Protein 4YCB (pdb70)

Sequence (322 aa):
APVVGIIMGSQSDFETMRHADDALLTEELEIPHETLIVSAHRTPDRLADDYARRTAAERGLNVIIAGAGGAAHLPGMCCAAWWTRLPVLGVPVESRALKGMMDSLLSSIVQMPGGVPVGTLAIGASGAKKNAALLAASSILALYYNPALAARLEETFRRALQTASSVPNSPITSAPVVGIIMGSQSSDFETMRHADALLTEELEIPHETLIVSAHRRTPDRLADDYARRTAAERRGLNVIIIAGAGGAAHLPGMCCAAWWTRLPVLGVPVESRALKGMMDSLLSSIVQMPGGVPPVGTLAIGASGAKNAALLAASSILALYYNPALAARLETFRRALLQTASSVPNSPITEDK

B-factor: mean 18.62, std 11.41, range [7.38, 86.81]

Solvent-accessible surface area: 14705 Å² total; per-residue (Å²): 116,42,40,0,0,0,0,3,20,43,124,91,14,71,111,18,0,100,56,0,39,60,8,0,83,109,6,125,6,72,46,39,45,72,73,3,16,17,116,215,33,66,119,124,2,14,83,17,1,143,30,0,38,145,96,36,3,39,0,0,0,0,0,9,33,18,64,1,80,2,0,11,84,0,2,45,79,8,52,8,1,1,0,0,0,0,13,96,21,232,83,108,125,0,67,40,0,0,65,46,2,1,78,32,100,38,6,33,17,1,0,0,2,4,35,9,47,40,0,0,69,1,0,0,4,2,0,0,8,0,14,5,35,54,65,110,63,3,10,59,79,4,87,92,26,38,62,116,50,105,85,68,102,104,160,77,134,168,176,149,72,29,42,0,0,0,0,3,21,37,129,87,14,62,111,17,0,98,39,0,34,64,20,0,86,115,5,116,6,50,44,28,46,68,76,2,17,17,119,215,35,66,118,124,2,6,77,20,0,138,33,0,36,144,106,35,3,32,0,0,0,0,0,10,32,18,65,2,82,1,0,10,83,0,3,48,87,8,54,8,1,2,0,0,0,0,14,95,23,229,83,107,129,0,66,42,0,0,66,44,2,1,75,32,99,32,1,31,13,1,0,0,2,4,33,8,38,40,0,0,80,0,0,0,5,0,0,0,5,0,14,5,40,157,60,111,60,3,10,60,67,6,90,92,40,46,64,118,60,103,82,76,105,98,164,77,125,150,128,125,142,234

Radius of gyration: 18.64 Å; Cα contacts (8 Å, |Δi|>4): 785; chains: 2; bounding box: 51×43×57 Å

Secondary structure (DSSP, 8-state):
--SEEEEESSGGGHHHHHHHHHHHHHTT--EEEEE--TTT-HHHHHHHHHHTTTTT--EEEEEEESS--HHHHHHHH-SS-EEEEEEPPTTTTTHHHHHHHH-PPTTS--EE--SSHHHHHHHHHHHHHHHTTT-HHHHHHHHHHHHHHHHTS-SS---/---SEEEEES-HHHHHHHHHHHHHHHHTT--EEEEE--TTT-HHHHHHHHHHTTTTT--EEEEEEESS--HHHHHHHH-SS-EEEEEEPPTTTTTHHHHHHHH-PPTTS--EE--SSHHHHHHHHHHHHHHHTTT-HHHHHHHHHHHHHHHHT--SSPPP---

Foldseek 3Di:
DAQEEEEEADPVCCVQLVLLVVLCVVLVHHYYYYYDHCPPHVVVLLVCLQCCVVVNHQEYEYEYEALGCSQQVSQVRHVHAYEYEQEQDDPPGRPNSQCNQCVDDPDGHYHYADYTNRRSNVSSLVVLVVCCVPPVVSVVSNVVVVVCVVVPDDPDDDD/DQAQEEEEEADPVQCVFLVLLVVLCVVLVHHYYYYYDHCPPHVVVLLVCLQCCVVSNHQEYEYEYEALACSQQVSQVRHPHAYEYEQEQDDPPGSPNSVCNQCVDDPDGHYHYADYTNRRSNVVSLVVLVVVCVPPVSSVVSSVVVVVVVVVPDDPDDDDDDD

Structure (mmCIF, N/CA/C/O backbone):
data_4YCB
#
_entry.id   4YCB
#
_cell.length_a   99.803
_cell.length_b   99.803
_cell.length_c   164.409
_cell.angle_alpha   90.00
_cell.angle_beta   90.00
_cell.angle_gamma   90.00
#
_symmetry.space_group_name_H-M   'I 4 2 2'
#
loop_
_entity.id
_entity.type
_entity.pdbx_description
1 polymer 'N5-carboxyaminoimidazole ribonucleotide mutase'
2 non-polymer 'ACETATE ION'
3 non-polymer 1,2-ETHANEDIOL
4 non-polymer 'SULFATE ION'
5 non-polymer 'POTASSIUM ION'
6 non-polymer 2,5,8,11-TETRAOXATRIDECANE
7 water water
#
loop_
_atom_site.group_PDB
_atom_site.id
_atom_site.type_symbol
_atom_site.label_atom_id
_atom_site.label_alt_id
_atom_site.label_comp_id
_atom_site.label_asym_id
_atom_site.label_entity_id
_atom_site.label_seq_id
_atom_site.pdbx_PDB_ins_code
_atom_site.Cartn_x
_atom_site.Cartn_y
_atom_site.Cartn_z
_atom_site.occupancy
_atom_site.B_iso_or_equiv
_atom_site.auth_seq_id
_atom_site.auth_comp_id
_atom_site.auth_asym_id
_atom_site.auth_atom_id
_atom_site.pdbx_PDB_model_num
ATOM 1 N N . ALA A 1 22 ? -3.991 41.917 37.839 1.00 35.66 21 ALA A N 1
ATOM 2 C CA . ALA A 1 22 ? -4.838 41.308 36.817 1.00 31.05 21 ALA A CA 1
ATOM 3 C C . ALA A 1 22 ? -4.164 40.067 36.247 1.00 25.88 21 ALA A C 1
ATOM 4 O O . ALA A 1 22 ? -3.011 40.129 35.820 1.00 26.10 21 ALA A O 1
ATOM 6 N N . PRO A 1 23 ? -4.882 38.935 36.230 1.00 23.14 22 PRO A N 1
ATOM 7 C CA . PRO A 1 23 ? -4.238 37.692 35.789 1.00 18.30 22 PRO A CA 1
ATOM 8 C C . PRO A 1 23 ? -3.838 37.726 34.319 1.00 19.63 22 PRO A C 1
ATOM 9 O O . PRO A 1 23 ? -4.571 38.270 33.491 1.00 19.91 22 PRO A O 1
ATOM 13 N N . VAL A 1 24 ? -2.683 37.154 33.996 1.00 15.22 23 VAL A N 1
ATOM 14 C CA . VAL A 1 24 ? -2.280 37.033 32.595 1.00 15.33 23 VAL A CA 1
ATOM 15 C C . VAL A 1 24 ? -2.197 35.571 32.161 1.00 15.08 23 VAL A C 1
ATOM 16 O O . VAL A 1 24 ? -2.057 35.281 30.971 1.00 15.01 23 VAL A O 1
ATOM 20 N N . VAL A 1 25 ? -2.278 34.649 33.117 1.00 12.74 24 VAL A N 1
ATOM 21 C CA . VAL A 1 25 ? -2.421 33.230 32.800 1.00 12.66 24 VAL A CA 1
ATOM 22 C C . VAL A 1 25 ? -3.653 32.701 33.521 1.00 12.82 24 VAL A C 1
ATOM 23 O O . VAL A 1 25 ? -3.884 33.035 34.685 1.00 13.89 24 VAL A O 1
ATOM 27 N N . GLY A 1 26 ? -4.457 31.905 32.826 1.00 12.84 25 GLY A N 1
ATOM 28 C CA . GLY A 1 26 ? -5.565 31.208 33.451 1.00 13.19 25 GLY A CA 1
ATOM 29 C C . GLY A 1 26 ? -5.232 29.734 33.512 1.00 13.02 25 GLY A C 1
ATOM 30 O O . GLY A 1 26 ? -4.889 29.140 32.493 1.00 14.23 25 GLY A O 1
ATOM 31 N N . ILE A 1 27 ? -5.267 29.155 34.705 1.00 12.56 26 ILE A N 1
ATOM 32 C CA . ILE A 1 27 ? -5.147 27.715 34.880 1.00 12.30 26 ILE A CA 1
ATOM 33 C C . ILE A 1 27 ? -6.536 27.158 35.118 1.00 11.18 26 ILE A C 1
ATOM 34 O O . ILE A 1 27 ? -7.200 27.547 36.083 1.00 13.01 26 ILE A O 1
ATOM 39 N N . ILE A 1 28 ? -7.000 26.280 34.237 1.00 11.23 27 ILE A N 1
ATOM 40 C CA . ILE A 1 28 ? -8.319 25.678 34.394 1.00 11.37 27 ILE A CA 1
ATOM 41 C C . ILE A 1 28 ? -8.206 24.165 34.389 1.00 11.41 27 ILE A C 1
ATOM 42 O O . ILE A 1 28 ? -7.286 23.581 33.794 1.00 12.25 27 ILE A O 1
ATOM 47 N N . MET A 1 29 ? -9.133 23.518 35.079 1.00 11.13 28 MET A N 1
ATOM 48 C CA . MET A 1 29 ? -9.097 22.072 35.216 1.00 13.11 28 MET A CA 1
ATOM 49 C C . MET A 1 29 ? -10.496 21.541 35.371 1.00 13.65 28 MET A C 1
ATOM 50 O O . MET A 1 29 ? -11.392 22.256 35.822 1.00 14.05 28 MET A O 1
ATOM 55 N N . GLY A 1 30 ? -10.687 20.280 35.004 1.00 16.00 29 GLY A N 1
ATOM 56 C CA . GLY A 1 30 ? -12.019 19.719 34.962 1.00 18.08 29 GLY A CA 1
ATOM 57 C C . GLY A 1 30 ? -12.700 19.451 36.286 1.00 20.08 29 GLY A C 1
ATOM 58 O O . GLY A 1 30 ? -13.930 19.436 36.342 1.00 23.41 29 GLY A O 1
ATOM 59 N N . SER A 1 31 ? -11.923 19.240 37.348 1.00 16.44 30 SER A N 1
ATOM 60 C CA . SER A 1 31 ? -12.480 18.844 38.638 1.00 18.64 30 SER A CA 1
ATOM 61 C C . SER A 1 31 ? -11.503 19.108 39.767 1.00 17.19 30 SER A C 1
ATOM 62 O O . SER A 1 31 ? -10.317 19.345 39.536 1.00 16.53 30 SER A O 1
ATOM 65 N N . GLN A 1 32 ? -12.007 19.049 40.993 1.00 18.29 31 GLN A N 1
ATOM 66 C CA . GLN A 1 32 ? -11.164 19.154 42.177 1.00 16.71 31 GLN A CA 1
ATOM 67 C C . GLN A 1 32 ? -10.061 18.096 42.183 1.00 16.62 31 GLN A C 1
ATOM 68 O O . GLN A 1 32 ? -8.929 18.378 42.579 1.00 17.54 31 GLN A O 1
ATOM 74 N N . SER A 1 33 ? -10.388 16.885 41.733 1.00 17.56 32 SER A N 1
ATOM 75 C CA . SER A 1 33 ? -9.406 15.803 41.694 1.00 19.08 32 SER A CA 1
ATOM 76 C C . SER A 1 33 ? -8.204 16.148 40.813 1.00 18.03 32 SER A C 1
ATOM 77 O O . SER A 1 33 ? -7.084 15.714 41.093 1.00 21.34 32 SER A O 1
ATOM 80 N N . ASP A 1 34 ? -8.422 16.947 39.773 1.00 13.48 33 ASP A N 1
ATOM 81 C CA . ASP A 1 34 ? -7.325 17.368 38.904 1.00 13.65 33 ASP A CA 1
ATOM 82 C C . ASP A 1 34 ? -6.346 18.312 39.606 1.00 12.90 33 ASP A C 1
ATOM 83 O O . ASP A 1 34 ? -5.218 18.501 39.133 1.00 13.17 33 ASP A O 1
ATOM 88 N N . PHE A 1 35 ? -6.762 18.908 40.722 1.00 13.72 34 PHE A N 1
ATOM 89 C CA . PHE A 1 35 ? -5.923 19.922 41.358 1.00 13.27 34 PHE A CA 1
ATOM 90 C C . PHE A 1 35 ? -4.663 19.322 41.976 1.00 14.65 34 PHE A C 1
ATOM 91 O O . PHE A 1 35 ? -3.646 20.007 42.076 1.00 14.08 34 PHE A O 1
ATOM 99 N N . GLU A 1 36 ? -4.706 18.050 42.368 1.00 14.99 35 GLU A N 1
ATOM 100 C CA . GLU A 1 36 ? -3.502 17.386 42.865 1.00 16.17 35 GLU A CA 1
ATOM 101 C C . GLU A 1 36 ? -2.366 17.497 41.846 1.00 15.35 35 GLU A C 1
ATOM 102 O O . GLU A 1 36 ? -1.191 17.595 42.211 1.00 16.74 35 GLU A O 1
ATOM 108 N N . THR A 1 37 ? -2.736 17.499 40.570 1.00 13.33 36 THR A N 1
ATOM 109 C CA . THR A 1 37 ? -1.787 17.696 39.482 1.00 13.06 36 THR A CA 1
ATOM 110 C C . THR A 1 37 ? -1.566 19.175 39.157 1.00 11.75 36 THR A C 1
ATOM 111 O O . THR A 1 37 ? -0.424 19.642 39.054 1.00 11.80 36 THR A O 1
ATOM 115 N N . MET A 1 38 ? -2.655 19.925 39.005 1.00 11.73 37 MET A N 1
ATOM 116 C CA . MET A 1 38 ? -2.535 21.278 38.473 1.00 11.81 37 MET A CA 1
ATOM 117 C C . MET A 1 38 ? -1.974 22.276 39.492 1.00 12.78 37 MET A C 1
ATOM 118 O O . MET A 1 38 ? -1.514 23.355 39.097 1.00 13.02 37 MET A O 1
ATOM 123 N N . ARG A 1 39 ? -1.972 21.925 40.778 1.00 12.41 38 ARG A N 1
ATOM 124 C CA . ARG A 1 39 ? -1.370 22.783 41.802 1.00 13.31 38 ARG A CA 1
ATOM 125 C C . ARG A 1 39 ? 0.101 23.060 41.498 1.00 14.08 38 ARG A C 1
ATOM 126 O O . ARG A 1 39 ? 0.636 24.081 41.920 1.00 15.17 38 ARG A O 1
ATOM 134 N N . HIS A 1 40 ? 0.764 22.158 40.781 1.00 12.57 39 HIS A N 1
ATOM 135 C CA . HIS A 1 40 ? 2.168 22.378 40.453 1.00 13.65 39 HIS A CA 1
ATOM 136 C C . HIS A 1 40 ? 2.350 23.513 39.448 1.00 12.82 39 HIS A C 1
ATOM 137 O O . HIS A 1 40 ? 3.387 24.187 39.460 1.00 15.62 39 HIS A O 1
ATOM 144 N N . ALA A 1 41 ? 1.370 23.734 38.573 1.00 12.00 40 ALA A N 1
ATOM 145 C CA . ALA A 1 41 ? 1.405 24.902 37.691 1.00 12.07 40 ALA A CA 1
ATOM 146 C C . ALA A 1 41 ? 1.199 26.180 38.500 1.00 13.68 40 ALA A C 1
ATOM 147 O O . ALA A 1 41 ? 1.911 27.172 38.315 1.00 13.00 40 ALA A O 1
ATOM 149 N N . ASP A 1 42 ? 0.227 26.140 39.404 1.00 13.01 41 ASP A N 1
ATOM 150 C CA A ASP A 1 42 ? -0.079 27.271 40.262 0.61 15.10 41 ASP A CA 1
ATOM 151 C CA B ASP A 1 42 ? -0.088 27.255 40.290 0.39 16.11 41 ASP A CA 1
ATOM 152 C C . ASP A 1 42 ? 1.150 27.697 41.066 1.00 15.38 41 ASP A C 1
ATOM 153 O O . ASP A 1 42 ? 1.483 28.888 41.132 1.00 17.22 41 ASP A O 1
ATOM 162 N N . ALA A 1 43 ? 1.834 26.724 41.657 1.00 14.05 42 ALA A N 1
ATOM 163 C CA . ALA A 1 43 ? 3.000 26.993 42.489 1.00 15.81 42 ALA A CA 1
ATOM 164 C C . ALA A 1 43 ? 4.120 27.646 41.691 1.00 15.55 42 ALA A C 1
ATOM 165 O O . ALA A 1 43 ? 4.758 28.589 42.167 1.00 17.04 42 ALA A O 1
ATOM 167 N N . LEU A 1 44 ? 4.357 27.154 40.481 1.00 14.26 43 LEU A N 1
ATOM 168 C CA . LEU A 1 44 ? 5.431 27.671 39.649 1.00 13.50 43 LEU A CA 1
ATOM 169 C C . LEU A 1 44 ? 5.156 29.120 39.240 1.00 14.03 43 LEU A C 1
ATOM 170 O O . LEU A 1 44 ? 6.051 29.968 39.312 1.00 13.36 43 LEU A O 1
ATOM 175 N N . LEU A 1 45 ? 3.929 29.412 38.819 1.00 12.70 44 LEU A N 1
ATOM 176 C CA . LEU A 1 45 ? 3.581 30.777 38.443 1.00 12.83 44 LEU A CA 1
ATOM 177 C C . LEU A 1 45 ? 3.756 31.716 39.630 1.00 14.33 44 LEU A C 1
ATOM 178 O O . LEU A 1 45 ? 4.250 32.830 39.479 1.00 14.12 44 LEU A O 1
ATOM 183 N N . THR A 1 46 ? 3.375 31.253 40.817 1.00 14.52 45 THR A N 1
ATOM 184 C CA . THR A 1 46 ? 3.563 32.047 42.032 1.00 16.29 45 THR A CA 1
ATOM 185 C C . THR A 1 46 ? 5.056 32.313 42.310 1.00 15.15 45 THR A C 1
ATOM 186 O O . THR A 1 46 ? 5.439 33.441 42.621 1.00 17.40 45 THR A O 1
ATOM 190 N N . GLU A 1 47 ? 5.894 31.289 42.161 1.00 15.32 46 GLU A N 1
ATOM 191 C CA A GLU A 1 47 ? 7.335 31.423 42.364 0.60 17.71 46 GLU A CA 1
ATOM 192 C CA B GLU A 1 47 ? 7.322 31.457 42.395 0.40 17.00 46 GLU A CA 1
ATOM 193 C C . GLU A 1 47 ? 7.928 32.473 41.431 1.00 14.91 46 GLU A C 1
ATOM 194 O O . GLU A 1 47 ? 8.813 33.233 41.814 1.00 16.21 46 GLU A O 1
ATOM 205 N N . LEU A 1 48 ? 7.439 32.499 40.195 1.00 15.37 47 LEU A N 1
ATOM 206 C CA . LEU A 1 48 ? 7.947 33.447 39.203 1.00 16.13 47 LEU A CA 1
ATOM 207 C C . LEU A 1 48 ? 7.218 34.790 39.223 1.00 14.82 47 LEU A C 1
ATOM 208 O O . LEU A 1 48 ? 7.515 35.668 38.412 1.00 15.93 47 LEU A O 1
ATOM 213 N N . GLU A 1 49 ? 6.273 34.943 40.154 1.00 15.11 48 GLU A N 1
ATOM 214 C CA . GLU A 1 49 ? 5.493 36.181 40.330 1.00 16.06 48 GLU A CA 1
ATOM 215 C C . GLU A 1 49 ? 4.741 36.571 39.063 1.00 16.56 48 GLU A C 1
ATOM 216 O O . GLU A 1 49 ? 4.743 37.719 38.633 1.00 17.46 48 GLU A O 1
ATOM 222 N N . ILE A 1 50 ? 4.071 35.584 38.487 1.00 13.99 49 ILE A N 1
ATOM 223 C CA . ILE A 1 50 ? 3.200 35.782 37.335 1.00 15.11 49 ILE A CA 1
ATOM 224 C C . ILE A 1 50 ? 1.756 35.797 37.821 1.00 15.87 49 ILE A C 1
ATOM 225 O O . ILE A 1 50 ? 1.280 34.796 38.366 1.00 16.48 49 ILE A O 1
ATOM 230 N N . PRO A 1 51 ? 1.053 36.922 37.639 1.00 15.86 50 PRO A N 1
ATOM 231 C CA . PRO A 1 51 ? -0.334 36.999 38.103 1.00 16.82 50 PRO A CA 1
ATOM 232 C C . PRO A 1 51 ? -1.209 36.015 37.333 1.00 16.64 50 PRO A C 1
ATOM 233 O O . PRO A 1 51 ? -1.120 35.931 36.102 1.00 15.86 50 PRO A O 1
ATOM 237 N N . HIS A 1 52 ? -2.027 35.253 38.051 1.00 14.73 51 HIS A N 1
ATOM 238 C CA . HIS A 1 52 ? -2.809 34.202 37.419 1.00 14.05 51 HIS A CA 1
ATOM 239 C C . HIS A 1 52 ? -4.091 33.911 38.193 1.00 14.26 51 HIS A C 1
ATOM 240 O O . HIS A 1 52 ? -4.250 34.337 39.346 1.00 16.94 51 HIS A O 1
ATOM 247 N N . GLU A 1 53 ? -5.004 33.199 37.542 1.00 14.59 52 GLU A N 1
ATOM 248 C CA . GLU A 1 53 ? -6.222 32.716 38.192 1.00 15.87 52 GLU A CA 1
ATOM 249 C C . GLU A 1 53 ? -6.255 31.203 38.021 1.00 14.45 52 GLU A C 1
ATOM 250 O O . GLU A 1 53 ? -5.759 30.680 37.021 1.00 14.11 52 GLU A O 1
ATOM 256 N N . THR A 1 54 ? -6.809 30.509 39.006 1.00 14.37 53 THR A N 1
ATOM 257 C CA . THR A 1 54 ? -6.853 29.054 39.030 1.00 15.31 53 THR A CA 1
ATOM 258 C C . THR A 1 54 ? -8.290 28.619 39.281 1.00 15.53 53 THR A C 1
ATOM 259 O O . THR A 1 54 ? -8.847 28.906 40.351 1.00 16.72 53 THR A O 1
ATOM 263 N N . LEU A 1 55 ? -8.888 27.945 38.304 1.00 14.37 54 LEU A N 1
ATOM 264 C CA . LEU A 1 55 ? -10.331 27.720 38.296 1.00 15.36 54 LEU A CA 1
ATOM 265 C C . LEU A 1 55 ? -10.693 26.311 37.875 1.00 12.83 54 LEU A C 1
ATOM 266 O O . LEU A 1 55 ? -9.915 25.636 37.193 1.00 13.76 54 LEU A O 1
ATOM 271 N N . ILE A 1 56 ? -11.892 25.877 38.257 1.00 15.06 55 ILE A N 1
ATOM 272 C CA . ILE A 1 56 ? -12.466 24.640 37.742 1.00 14.08 55 ILE A CA 1
ATOM 273 C C . ILE A 1 56 ? -13.460 24.978 36.633 1.00 13.36 55 ILE A C 1
ATOM 274 O O . ILE A 1 56 ? -14.347 25.820 36.796 1.00 14.61 55 ILE A O 1
ATOM 279 N N . VAL A 1 57 ? -13.249 24.351 35.484 1.00 12.41 56 VAL A N 1
ATOM 280 C CA . VAL A 1 57 ? -14.135 24.453 34.328 1.00 13.95 56 VAL A CA 1
ATOM 281 C C . VAL A 1 57 ? -14.253 23.049 33.744 1.00 13.86 56 VAL A C 1
ATOM 282 O O . VAL A 1 57 ? -13.242 22.473 33.337 1.00 14.30 56 VAL A O 1
ATOM 286 N N . SER A 1 58 ? -15.451 22.475 33.738 1.00 12.97 57 SER A N 1
ATOM 287 C CA . SER A 1 58 ? -15.651 21.127 33.205 1.00 13.06 57 SER A CA 1
ATOM 288 C C . SER A 1 58 ? -16.159 21.180 31.771 1.00 12.92 57 SER A C 1
ATOM 289 O O . SER A 1 58 ? -17.225 21.741 31.508 1.00 12.47 57 SER A O 1
ATOM 292 N N . ALA A 1 59 ? -15.412 20.600 30.836 1.00 12.35 58 ALA A N 1
ATOM 293 C CA . ALA A 1 59 ? -15.863 20.566 29.451 1.00 11.32 58 ALA A CA 1
ATOM 294 C C . ALA A 1 59 ? -17.214 19.865 29.334 1.00 11.75 58 ALA A C 1
ATOM 295 O O . ALA A 1 59 ? -18.060 20.267 28.542 1.00 12.07 58 ALA A O 1
ATOM 297 N N . HIS A 1 60 ? -17.420 18.826 30.132 1.00 10.57 59 HIS A N 1
ATOM 298 C CA . HIS A 1 60 ? -18.607 18.001 29.968 1.00 11.11 59 HIS A CA 1
ATOM 299 C C . HIS A 1 60 ? -19.754 18.382 30.871 1.00 10.80 59 HIS A C 1
ATOM 300 O O . HIS A 1 60 ? -20.908 18.269 30.473 1.00 11.50 59 HIS A O 1
ATOM 307 N N . ARG A 1 61 ? -19.445 18.824 32.085 1.00 10.49 60 ARG A N 1
ATOM 308 C CA . ARG A 1 61 ? -20.491 19.224 33.028 1.00 11.34 60 ARG A CA 1
ATOM 309 C C . ARG A 1 61 ? -20.823 20.708 32.946 1.00 11.80 60 ARG A C 1
ATOM 310 O O . ARG A 1 61 ? -21.945 21.088 33.272 1.00 11.98 60 ARG A O 1
ATOM 318 N N . THR A 1 62 ? -19.868 21.547 32.542 1.00 11.42 61 THR A N 1
ATOM 319 C CA . THR A 1 62 ? -20.147 22.984 32.425 1.00 11.27 61 THR A CA 1
ATOM 320 C C . THR A 1 62 ? -19.700 23.523 31.061 1.00 10.30 61 THR A C 1
ATOM 321 O O . THR A 1 62 ? -18.843 24.411 30.977 1.00 10.90 61 THR A O 1
ATOM 325 N N . PRO A 1 63 ? -20.284 22.990 29.973 1.00 9.97 62 PRO A N 1
ATOM 326 C CA . PRO A 1 63 ? -19.817 23.384 28.638 1.00 10.52 62 PRO A CA 1
ATOM 327 C C . PRO A 1 63 ? -20.077 24.876 28.345 1.00 11.41 62 PRO A C 1
ATOM 328 O O . PRO A 1 63 ? -19.268 25.497 27.653 1.00 11.88 62 PRO A O 1
ATOM 332 N N . ASP A 1 64 ? -21.157 25.451 28.870 1.00 11.57 63 ASP A N 1
ATOM 333 C CA . ASP A 1 64 ? -21.403 26.874 28.651 1.00 13.03 63 ASP A CA 1
ATOM 334 C C . ASP A 1 64 ? -20.425 27.743 29.446 1.00 13.37 63 ASP A C 1
ATOM 335 O O . ASP A 1 64 ? -19.991 28.789 28.959 1.00 14.20 63 ASP A O 1
ATOM 340 N N . ARG A 1 65 ? -20.071 27.315 30.659 1.00 12.35 64 ARG A N 1
ATOM 341 C CA . ARG A 1 65 ? -19.029 27.996 31.426 1.00 13.08 64 ARG A CA 1
ATOM 342 C C . ARG A 1 65 ? -17.722 28.004 30.636 1.00 12.10 64 ARG A C 1
ATOM 343 O O . ARG A 1 65 ? -17.019 29.013 30.601 1.00 12.77 64 ARG A O 1
ATOM 351 N N . LEU A 1 66 ? -17.398 26.884 29.997 1.00 11.72 65 LEU A N 1
ATOM 352 C CA . LEU A 1 66 ? -16.189 26.796 29.197 1.00 11.33 65 LEU A CA 1
ATOM 353 C C . LEU A 1 66 ? -16.224 27.764 28.013 1.00 11.58 65 LEU A C 1
ATOM 354 O O . LEU A 1 66 ? -15.257 28.513 27.788 1.00 11.75 65 LEU A O 1
ATOM 359 N N . ALA A 1 67 ? -17.320 27.749 27.260 1.00 11.66 66 ALA A N 1
ATOM 360 C CA . ALA A 1 67 ? -17.435 28.624 26.105 1.00 12.93 66 ALA A CA 1
ATOM 361 C C . ALA A 1 67 ? -17.261 30.085 26.516 1.00 12.84 66 ALA A C 1
ATOM 362 O O . ALA A 1 67 ? -16.536 30.835 25.870 1.00 13.67 66 ALA A O 1
ATOM 364 N N . ASP A 1 68 ? -17.918 30.494 27.598 1.00 12.21 67 ASP A N 1
ATOM 365 C CA A ASP A 1 68 ? -17.817 31.874 28.052 0.42 13.36 67 ASP A CA 1
ATOM 366 C CA B ASP A 1 68 ? -17.821 31.874 28.074 0.58 13.58 67 ASP A CA 1
ATOM 367 C C . ASP A 1 68 ? -16.402 32.206 28.528 1.00 14.04 67 ASP A C 1
ATOM 368 O O . ASP A 1 68 ? -15.879 33.281 28.221 1.00 15.00 67 ASP A O 1
ATOM 377 N N . TYR A 1 69 ? -15.785 31.286 29.268 1.00 12.91 68 TYR A N 1
ATOM 378 C CA . TYR A 1 69 ? -14.437 31.513 29.775 1.00 13.51 68 TYR A CA 1
ATOM 379 C C . TYR A 1 69 ? -13.462 31.714 28.624 1.00 11.38 68 TYR A C 1
ATOM 380 O O . TYR A 1 69 ? -12.693 32.689 28.604 1.00 13.30 68 TYR A O 1
ATOM 389 N N . ALA A 1 70 ? -13.501 30.807 27.655 1.00 11.67 69 ALA A N 1
ATOM 390 C CA . ALA A 1 70 ? -12.562 30.871 26.547 1.00 12.01 69 ALA A CA 1
ATOM 391 C C . ALA A 1 70 ? -12.830 32.070 25.635 1.00 13.18 69 ALA A C 1
ATOM 392 O O . ALA A 1 70 ? -11.892 32.776 25.256 1.00 14.17 69 ALA A O 1
ATOM 394 N N . ARG A 1 71 ? -14.097 32.331 25.303 1.00 12.69 70 ARG A N 1
ATOM 395 C CA A ARG A 1 71 ? -14.350 33.396 24.350 0.57 14.03 70 ARG A CA 1
ATOM 396 C CA B ARG A 1 71 ? -14.468 33.427 24.405 0.43 14.53 70 ARG A CA 1
ATOM 397 C C . ARG A 1 71 ? -14.035 34.781 24.941 1.00 16.42 70 ARG A C 1
ATOM 398 O O . ARG A 1 71 ? -13.657 35.673 24.194 1.00 18.72 70 ARG A O 1
ATOM 413 N N . THR A 1 72 ? -14.128 34.944 26.259 1.00 14.71 71 THR A N 1
ATOM 414 C CA . THR A 1 72 ? -13.836 36.240 26.876 1.00 15.48 71 THR A CA 1
ATOM 415 C C . THR A 1 72 ? -12.407 36.380 27.384 1.00 14.41 71 THR A C 1
ATOM 416 O O . THR A 1 72 ? -12.039 37.442 27.883 1.00 16.09 71 THR A O 1
ATOM 420 N N . ALA A 1 73 ? -11.603 35.327 27.269 1.00 14.28 72 ALA A N 1
ATOM 421 C CA . ALA A 1 73 ? -10.275 35.326 27.886 1.00 13.70 72 ALA A CA 1
ATOM 422 C C . ALA A 1 73 ? -9.388 36.476 27.403 1.00 15.48 72 ALA A C 1
ATOM 423 O O . ALA A 1 73 ? -8.784 37.183 28.218 1.00 16.62 72 ALA A O 1
ATOM 425 N N . ALA A 1 74 ? -9.319 36.672 26.089 1.00 15.76 73 ALA A N 1
ATOM 426 C CA . ALA A 1 74 ? -8.461 37.721 25.539 1.00 18.42 73 ALA A CA 1
ATOM 427 C C . ALA A 1 74 ? -8.901 39.115 25.986 1.00 20.93 73 ALA A C 1
ATOM 428 O O . ALA A 1 74 ? -8.071 39.936 26.359 1.00 20.50 73 ALA A O 1
ATOM 430 N N . GLU A 1 75 ? -10.201 39.386 25.970 1.00 18.40 74 GLU A N 1
ATOM 431 C CA . GLU A 1 75 ? -10.666 40.719 26.346 1.00 21.07 74 GLU A CA 1
ATOM 432 C C . GLU A 1 75 ? -10.474 40.966 27.844 1.00 21.47 74 GLU A C 1
ATOM 433 O O . GLU A 1 75 ? -10.359 42.116 28.279 1.00 22.72 74 GLU A O 1
ATOM 439 N N . ARG A 1 76 ? -10.409 39.891 28.626 1.00 20.27 75 ARG A N 1
ATOM 440 C CA . ARG A 1 76 ? -10.148 40.004 30.061 1.00 21.46 75 ARG A CA 1
ATOM 441 C C . ARG A 1 76 ? -8.667 40.211 30.373 1.00 23.30 75 ARG A C 1
ATOM 442 O O . ARG A 1 76 ? -8.300 40.438 31.527 1.00 24.61 75 ARG A O 1
ATOM 457 N N . GLY A 1 77 ? -7.818 40.125 29.353 1.00 20.28 76 GLY A N 1
ATOM 458 C CA . GLY A 1 77 ? -6.399 40.368 29.530 1.00 20.10 76 GLY A CA 1
ATOM 459 C C . GLY A 1 77 ? -5.546 39.124 29.714 1.00 16.82 76 GLY A C 1
ATOM 460 O O . GLY A 1 77 ? -4.343 39.240 29.943 1.00 18.68 76 GLY A O 1
ATOM 461 N N . LEU A 1 78 ? -6.141 37.938 29.638 1.00 16.52 77 LEU A N 1
ATOM 462 C CA . LEU A 1 78 ? -5.339 36.719 29.689 1.00 14.01 77 LEU A CA 1
ATOM 463 C C . LEU A 1 78 ? -4.453 36.643 28.456 1.00 16.10 77 LEU A C 1
ATOM 464 O O . LEU A 1 78 ? -4.844 37.088 27.374 1.00 16.78 77 LEU A O 1
ATOM 469 N N . ASN A 1 79 ? -3.257 36.089 28.629 1.00 15.56 78 ASN A N 1
ATOM 470 C CA . ASN A 1 79 ? -2.333 35.881 27.520 1.00 14.47 78 ASN A CA 1
ATOM 471 C C . ASN A 1 79 ? -2.154 34.412 27.183 1.00 13.97 78 ASN A C 1
ATOM 472 O O . ASN A 1 79 ? -1.900 34.066 26.032 1.00 14.44 78 ASN A O 1
ATOM 477 N N . VAL A 1 80 ? -2.253 33.545 28.187 1.00 12.62 79 VAL A N 1
ATOM 478 C CA . VAL A 1 80 ? -2.059 32.109 28.001 1.00 11.45 79 VAL A CA 1
ATOM 479 C C . VAL A 1 80 ? -3.064 31.362 28.854 1.00 11.06 79 VAL A C 1
ATOM 480 O O . VAL A 1 80 ? -3.339 31.789 29.989 1.00 12.64 79 VAL A O 1
ATOM 484 N N . ILE A 1 81 ? -3.617 30.267 28.338 1.00 10.82 80 ILE A N 1
ATOM 485 C CA . ILE A 1 81 ? -4.460 29.387 29.145 1.00 10.90 80 ILE A CA 1
ATOM 486 C C . ILE A 1 81 ? -3.763 28.043 29.298 1.00 11.65 80 ILE A C 1
ATOM 487 O O . ILE A 1 81 ? -3.267 27.472 28.316 1.00 11.45 80 ILE A O 1
ATOM 492 N N . ILE A 1 82 ? -3.679 27.567 30.537 1.00 9.93 81 ILE A N 1
ATOM 493 C CA . ILE A 1 82 ? -3.196 26.228 30.855 1.00 9.98 81 ILE A CA 1
ATOM 494 C C . ILE A 1 82 ? -4.401 25.403 31.268 1.00 9.91 81 ILE A C 1
ATOM 495 O 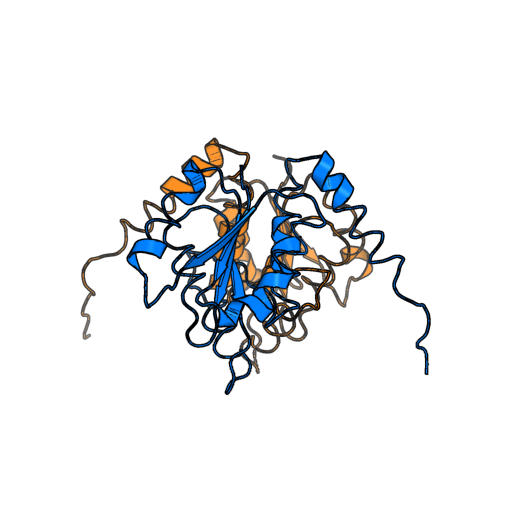O . ILE A 1 82 ? -5.091 25.764 32.225 1.00 11.45 81 ILE A O 1
ATOM 500 N N . ALA A 1 83 ? -4.675 24.321 30.545 1.00 10.49 82 ALA A N 1
ATOM 501 C CA . ALA A 1 83 ? -5.869 23.523 30.794 1.00 9.70 82 ALA A CA 1
ATOM 502 C C . ALA A 1 83 ? -5.480 22.079 31.058 1.00 9.64 82 ALA A C 1
ATOM 503 O O . ALA A 1 83 ? -4.763 21.478 30.264 1.00 10.17 82 ALA A O 1
ATOM 505 N N . GLY A 1 84 ? -5.943 21.527 32.174 1.00 9.31 83 GLY A N 1
ATOM 506 C CA . GLY A 1 84 ? -5.650 20.148 32.530 1.00 10.43 83 GLY A CA 1
ATOM 507 C C . GLY A 1 84 ? -6.897 19.298 32.626 1.00 10.38 83 GLY A C 1
ATOM 508 O O . GLY A 1 84 ? -7.913 19.737 33.179 1.00 13.66 83 GLY A O 1
ATOM 509 N N . ALA A 1 85 ? -6.825 18.081 32.101 1.00 11.22 84 ALA A N 1
ATOM 510 C CA . ALA A 1 85 ? -7.941 17.147 32.169 1.00 12.79 84 ALA A CA 1
ATOM 511 C C . ALA A 1 85 ? -7.464 15.720 31.956 1.00 10.15 84 ALA A C 1
ATOM 512 O O . ALA A 1 85 ? -6.416 15.506 31.348 1.00 10.66 84 ALA A O 1
ATOM 514 N N . GLY A 1 86 ? -8.263 14.761 32.414 1.00 11.15 85 GLY A N 1
ATOM 515 C CA . GLY A 1 86 ? -7.914 13.354 32.278 1.00 11.88 85 GLY A CA 1
ATOM 516 C C . GLY A 1 86 ? -9.003 12.526 31.633 1.00 12.86 85 GLY A C 1
ATOM 517 O O . GLY A 1 86 ? -10.167 12.943 31.572 1.00 14.10 85 GLY A O 1
ATOM 518 N N . GLY A 1 87 ? -8.630 11.338 31.161 1.00 10.43 86 GLY A N 1
ATOM 519 C CA . GLY A 1 87 ? -9.558 10.446 30.489 1.00 10.95 86 GLY A CA 1
ATOM 520 C C . GLY A 1 87 ? -9.786 10.910 29.069 1.00 10.81 86 GLY A C 1
ATOM 521 O O . GLY A 1 87 ? -8.842 11.249 28.362 1.00 11.71 86 GLY A O 1
ATOM 522 N N . ALA A 1 88 ? -11.045 10.913 28.641 1.00 10.95 87 ALA A N 1
ATOM 523 C CA . ALA A 1 88 ? -11.430 11.578 27.404 1.00 10.61 87 ALA A CA 1
ATOM 524 C C . ALA A 1 88 ? -11.370 13.070 27.696 1.00 10.48 87 ALA A C 1
ATOM 525 O O . ALA A 1 88 ? -12.335 13.689 28.164 1.00 12.84 87 ALA A O 1
ATOM 527 N N . ALA A 1 89 ? -10.197 13.642 27.458 1.00 9.46 88 ALA A N 1
ATOM 528 C CA . ALA A 1 89 ? -9.827 14.961 27.947 1.00 10.02 88 ALA A CA 1
ATOM 529 C C . ALA A 1 89 ? -10.064 15.992 26.848 1.00 11.73 88 ALA A C 1
ATOM 530 O O . ALA A 1 89 ? -9.276 16.106 25.886 1.00 13.65 88 ALA A O 1
ATOM 532 N N . HIS A 1 90 ? -11.173 16.707 26.955 1.00 9.21 89 HIS A N 1
ATOM 533 C CA . HIS A 1 90 ? -11.613 17.618 25.915 1.00 9.17 89 HIS A CA 1
ATOM 534 C C . HIS A 1 90 ? -11.449 19.090 26.288 1.00 9.48 89 HIS A C 1
ATOM 535 O O . HIS A 1 90 ? -11.617 19.971 25.435 1.00 10.42 89 HIS A O 1
ATOM 542 N N . LEU A 1 91 ? -11.130 19.371 27.549 1.00 9.32 90 LEU A N 1
ATOM 543 C CA . LEU A 1 91 ? -11.081 20.746 28.017 1.00 9.94 90 LEU A CA 1
ATOM 544 C C . LEU A 1 91 ? -10.072 21.614 27.237 1.00 9.56 90 LEU A C 1
ATOM 545 O O . LEU A 1 91 ? -10.443 22.696 26.786 1.00 9.89 90 LEU A O 1
ATOM 550 N N . PRO A 1 92 ? -8.811 21.158 27.054 1.00 9.02 91 PRO A N 1
ATOM 551 C CA . PRO A 1 92 ? -7.884 22.036 26.325 1.00 9.27 91 PRO A CA 1
ATOM 552 C C . PRO A 1 92 ? -8.331 22.309 24.881 1.00 9.43 91 PRO A C 1
ATOM 553 O O . PRO A 1 92 ? -8.259 23.460 24.438 1.00 9.63 91 PRO A O 1
ATOM 557 N N . GLY A 1 93 ? -8.780 21.278 24.164 1.00 8.59 92 GLY A N 1
ATOM 558 C CA . GLY A 1 93 ? -9.112 21.443 22.758 1.00 8.73 92 GLY A CA 1
ATOM 559 C C . GLY A 1 93 ? -10.324 22.334 22.546 1.00 9.17 92 GLY A C 1
ATOM 560 O O . GLY A 1 93 ? -10.353 23.167 21.632 1.00 9.73 92 GLY A O 1
ATOM 561 N N . MET A 1 94 ? -11.333 22.166 23.396 1.00 9.57 93 MET A N 1
ATOM 562 C CA . MET A 1 94 ? -12.526 22.990 23.275 1.00 10.37 93 MET A CA 1
ATOM 563 C C . MET A 1 94 ? -12.249 24.426 23.719 1.00 10.32 93 MET A C 1
ATOM 564 O O . MET A 1 94 ? -12.808 25.363 23.158 1.00 11.67 93 MET A O 1
ATOM 569 N N . CYS A 1 95 ? -11.353 24.613 24.682 1.00 9.80 94 CYS A N 1
ATOM 570 C CA A CYS A 1 95 ? -10.913 25.960 25.020 0.74 10.03 94 CYS A CA 1
ATOM 571 C CA B CYS A 1 95 ? -10.858 25.947 24.998 0.26 11.08 94 CYS A CA 1
ATOM 572 C C . CYS A 1 95 ? -10.281 26.624 23.785 1.00 10.86 94 CYS A C 1
ATOM 573 O O . CYS A 1 95 ? -10.629 27.757 23.447 1.00 11.09 94 CYS A O 1
ATOM 578 N N . ALA A 1 96 ? -9.367 25.913 23.127 1.00 10.04 95 ALA A N 1
ATOM 579 C CA . ALA A 1 96 ? -8.678 26.457 21.969 1.00 10.76 95 ALA A CA 1
ATOM 580 C C . ALA A 1 96 ? -9.641 26.746 20.818 1.00 10.79 95 ALA A C 1
ATOM 581 O O . ALA A 1 96 ? -9.405 27.649 20.017 1.00 12.92 95 ALA A O 1
ATOM 583 N N . ALA A 1 97 ? -10.726 25.979 20.729 1.00 9.91 96 ALA A N 1
ATOM 584 C CA . ALA A 1 97 ? -11.761 26.227 19.724 1.00 11.58 96 ALA A CA 1
ATOM 585 C C . ALA A 1 97 ? -12.385 27.618 19.856 1.00 11.47 96 ALA A C 1
ATOM 586 O O . ALA A 1 97 ? -12.803 28.204 18.855 1.00 14.18 96 ALA A O 1
ATOM 588 N N . TRP A 1 98 ? -12.438 28.147 21.077 1.00 11.02 97 TRP A N 1
ATOM 589 C CA A TRP A 1 98 ? -13.126 29.404 21.364 0.55 12.76 97 TRP A CA 1
ATOM 590 C CA B TRP A 1 98 ? -13.121 29.420 21.304 0.45 12.86 97 TRP A CA 1
ATOM 591 C C . TRP A 1 98 ? -12.212 30.605 21.633 1.00 14.09 97 TRP A C 1
ATOM 592 O O . TRP A 1 98 ? -12.711 31.689 21.915 1.00 16.39 97 TRP A O 1
ATOM 613 N N . THR A 1 99 ? -10.892 30.419 21.591 1.00 13.11 98 THR A N 1
ATOM 614 C CA . THR A 1 99 ? -9.967 31.544 21.819 1.00 14.28 98 THR A CA 1
ATOM 615 C C . THR A 1 99 ? -8.816 31.526 20.819 1.00 12.76 98 THR A C 1
ATOM 616 O O . THR A 1 99 ? -8.401 30.459 20.370 1.00 15.42 98 THR A O 1
ATOM 620 N N . ARG A 1 100 ? -8.285 32.696 20.473 1.00 14.72 99 ARG A N 1
ATOM 621 C CA . ARG A 1 100 ? -7.058 32.740 19.678 1.00 14.97 99 ARG A CA 1
ATOM 622 C C . ARG A 1 100 ? -5.810 32.772 20.561 1.00 14.63 99 ARG A C 1
ATOM 623 O O . ARG A 1 100 ? -4.692 32.786 20.050 1.00 15.42 99 ARG A O 1
ATOM 631 N N . LEU A 1 101 ? -5.988 32.803 21.883 1.00 13.16 100 LEU A N 1
ATOM 632 C CA . LEU A 1 101 ? -4.842 32.751 22.790 1.00 12.79 100 LEU A CA 1
ATOM 633 C C . LEU A 1 101 ? -4.150 31.397 22.706 1.00 11.89 100 LEU A C 1
ATOM 634 O O . LEU A 1 101 ? -4.793 30.380 22.425 1.00 12.64 100 LEU A O 1
ATOM 639 N N . PRO A 1 102 ? -2.839 31.359 22.985 1.00 10.66 101 PRO A N 1
ATOM 640 C CA . PRO A 1 102 ? -2.210 30.035 23.102 1.00 11.27 101 PRO A CA 1
ATOM 641 C C . PRO A 1 102 ? -2.803 29.226 24.258 1.00 10.82 101 PRO A C 1
ATOM 642 O O . PRO A 1 102 ? -2.929 29.733 25.389 1.00 11.45 101 PRO A O 1
ATOM 646 N N . VAL A 1 103 ? -3.153 27.975 23.969 1.00 10.06 102 VAL A N 1
ATOM 647 C CA . VAL A 1 103 ? -3.674 27.046 24.962 1.00 9.48 102 VAL A CA 1
ATOM 648 C C . VAL A 1 103 ? -2.683 25.897 25.126 1.00 9.63 102 VAL A C 1
ATOM 649 O O . VAL A 1 103 ? -2.264 25.258 24.138 1.00 10.31 102 VAL A O 1
ATOM 653 N N . LEU A 1 104 ? -2.290 25.669 26.376 1.00 8.94 103 LEU A N 1
ATOM 654 C CA . LEU A 1 104 ? -1.359 24.612 26.756 1.00 9.86 103 LEU A CA 1
ATOM 655 C C . LEU A 1 104 ? -2.139 23.552 27.503 1.00 10.66 103 LEU A C 1
ATOM 656 O O . LEU A 1 104 ? -2.922 23.872 28.406 1.00 13.34 103 LEU A O 1
ATOM 661 N N . GLY A 1 105 ? -1.942 22.295 27.133 1.00 9.17 104 GLY A N 1
ATOM 662 C CA . GLY A 1 105 ? -2.708 21.209 27.701 1.00 10.24 104 GLY A CA 1
ATOM 663 C C . GLY A 1 105 ? -1.878 20.274 28.558 1.00 8.36 104 GLY A C 1
ATOM 664 O O . GLY A 1 105 ? -0.775 19.854 28.166 1.00 9.75 104 GLY A O 1
ATOM 665 N N . VAL A 1 106 ? -2.423 19.933 29.720 1.00 9.25 105 VAL A N 1
ATOM 666 C CA . VAL A 1 106 ? -1.792 19.017 30.659 1.00 8.78 105 VAL A CA 1
ATOM 667 C C . VAL A 1 106 ? -2.639 17.749 30.769 1.00 8.53 105 VAL A C 1
ATOM 668 O O . VAL A 1 106 ? -3.770 17.794 31.285 1.00 9.52 105 VAL A O 1
ATOM 672 N N . PRO A 1 107 ? -2.107 16.614 30.304 1.00 7.98 106 PRO A N 1
ATOM 673 C CA . PRO A 1 107 ? -2.833 15.347 30.472 1.00 9.06 106 PRO A CA 1
ATOM 674 C C . PRO A 1 107 ? -2.746 14.895 31.920 1.00 9.57 106 PRO A C 1
ATOM 675 O O . PRO A 1 107 ? -1.652 14.653 32.431 1.00 10.73 106 PRO A O 1
ATOM 679 N N . VAL A 1 108 ? -3.880 14.788 32.592 1.00 9.96 107 VAL A N 1
ATOM 680 C CA . VAL A 1 108 ? -3.899 14.317 33.974 1.00 12.09 107 VAL A CA 1
ATOM 681 C C . VAL A 1 108 ? -3.876 12.796 33.955 1.00 11.82 107 VAL A C 1
ATOM 682 O O . VAL A 1 108 ? -4.534 12.172 33.120 1.00 12.42 107 VAL A O 1
ATOM 686 N N . GLU A 1 109 ? -3.086 12.194 34.832 1.00 13.19 108 GLU A N 1
ATOM 687 C CA . GLU A 1 109 ? -2.982 10.750 34.883 1.00 13.12 108 GLU A CA 1
ATOM 688 C C . GLU A 1 109 ? -4.328 10.168 35.282 1.00 13.95 108 GLU A C 1
ATOM 689 O O . GLU A 1 109 ? -4.904 10.536 36.302 1.00 20.75 108 GLU A O 1
ATOM 695 N N . SER A 1 110 ? -4.834 9.270 34.454 1.00 13.23 109 SER A N 1
ATOM 696 C CA . SER A 1 110 ? -6.081 8.559 34.713 1.00 12.85 109 SER A CA 1
ATOM 697 C C . SER A 1 110 ? -5.778 7.247 35.423 1.00 14.92 109 SER A C 1
ATOM 698 O O . SER A 1 110 ? -4.664 6.722 35.324 1.00 15.67 109 SER A O 1
ATOM 701 N N . ARG A 1 111 ? -6.756 6.691 36.122 1.00 13.86 110 ARG A N 1
ATOM 702 C CA . ARG A 1 111 ? -6.526 5.513 36.957 1.00 16.25 110 ARG A CA 1
ATOM 703 C C . ARG A 1 111 ? -6.180 4.271 36.145 1.00 16.64 110 ARG A C 1
ATOM 704 O O . ARG A 1 111 ? -5.180 3.601 36.400 1.00 21.18 110 ARG A O 1
ATOM 712 N N . ALA A 1 112 ? -7.017 3.950 35.161 1.00 15.26 111 ALA A N 1
ATOM 713 C CA . ALA A 1 112 ? -6.810 2.710 34.410 1.00 14.99 111 ALA A CA 1
ATOM 714 C C . ALA A 1 112 ? -5.681 2.855 33.395 1.00 14.02 111 ALA A C 1
ATOM 715 O O . ALA A 1 112 ? -4.719 2.088 33.432 1.00 14.29 111 ALA A O 1
ATOM 717 N N . LEU A 1 113 ? -5.784 3.840 32.508 1.00 11.75 112 LEU A N 1
ATOM 718 C CA . LEU A 1 113 ? -4.874 3.912 31.367 1.00 11.18 112 LEU A CA 1
ATOM 719 C C . LEU A 1 113 ? -3.697 4.864 31.584 1.00 11.95 112 LEU A C 1
ATOM 720 O O . LEU A 1 113 ? -2.960 5.158 30.635 1.00 13.51 112 LEU A O 1
ATOM 725 N N . LYS A 1 114 ? -3.517 5.334 32.822 1.00 12.07 113 LYS A N 1
ATOM 726 C CA . LYS A 1 114 ? -2.288 6.023 33.242 1.00 12.86 113 LYS A CA 1
ATOM 727 C C . LYS A 1 114 ? -2.033 7.305 32.465 1.00 11.35 113 LYS A C 1
ATOM 728 O O . LYS A 1 114 ? -0.871 7.705 32.290 1.00 13.24 113 LYS A O 1
ATOM 734 N N . GLY A 1 115 ? -3.108 7.927 31.987 1.00 10.92 114 GLY A N 1
ATOM 735 C CA . GLY A 1 115 ? -2.984 9.146 31.213 1.00 10.46 114 GLY A CA 1
ATOM 736 C C . GLY A 1 115 ? -2.718 8.967 29.731 1.00 9.88 114 GLY A C 1
ATOM 737 O O . GLY A 1 115 ? -2.538 9.969 29.045 1.00 10.33 114 GLY A O 1
ATOM 738 N N . MET A 1 116 ? -2.668 7.743 29.220 1.00 10.58 115 MET A N 1
ATOM 739 C CA A MET A 1 116 ? -2.501 7.580 27.779 0.60 10.34 115 MET A CA 1
ATOM 740 C CA B MET A 1 116 ? -2.517 7.555 27.778 0.40 10.49 115 MET A CA 1
ATOM 741 C C . MET A 1 116 ? -3.761 8.037 27.041 1.00 10.76 115 MET A C 1
ATOM 742 O O . MET A 1 116 ? -3.665 8.622 25.956 1.00 9.91 115 MET A O 1
ATOM 751 N N . ASP A 1 117 ? -4.931 7.784 27.629 1.00 9.04 116 ASP A N 1
ATOM 752 C CA . ASP A 1 117 ? -6.169 8.339 27.084 1.00 8.99 116 ASP A CA 1
ATOM 753 C C . ASP A 1 117 ? -6.122 9.871 27.156 1.00 8.69 116 ASP A C 1
ATOM 754 O O . ASP A 1 117 ? -6.424 10.555 26.165 1.00 9.38 116 ASP A O 1
ATOM 759 N N . SER A 1 118 ? -5.698 10.415 28.294 1.00 9.45 117 SER A N 1
ATOM 760 C CA . SER A 1 118 ? -5.576 11.865 28.449 1.00 9.00 117 SER A CA 1
ATOM 761 C C . SER A 1 118 ? -4.653 12.462 27.390 1.00 8.68 117 SER A C 1
ATOM 762 O O . SER A 1 118 ? -4.969 13.481 26.745 1.00 9.15 117 SER A O 1
ATOM 765 N N . LEU A 1 119 ? -3.508 11.817 27.197 1.00 8.16 118 LEU A N 1
ATOM 766 C CA . LEU A 1 119 ? -2.505 12.335 26.274 1.00 8.75 118 LEU A CA 1
ATOM 767 C C . LEU A 1 119 ? -3.028 12.348 24.841 1.00 8.25 118 LEU A C 1
ATOM 768 O O . LEU A 1 119 ? -2.938 13.371 24.154 1.00 9.07 118 LEU A O 1
ATOM 773 N N . LEU A 1 120 ? -3.577 11.232 24.370 1.00 8.62 119 LEU A N 1
ATOM 774 C CA . LEU A 1 120 ? -3.987 11.181 22.972 1.00 8.41 119 LEU A CA 1
ATOM 775 C C . LEU A 1 120 ? -5.179 12.103 22.698 1.00 9.99 119 LEU A C 1
ATOM 776 O O . LEU A 1 120 ? -5.265 12.695 21.615 1.00 9.96 119 LEU A O 1
ATOM 781 N N . SER A 1 121 ? -6.077 12.245 23.674 1.00 8.42 120 SER A N 1
ATOM 782 C CA A SER A 1 121 ? -7.256 13.117 23.613 0.35 8.66 120 SER A CA 1
ATOM 783 C CA B SER A 1 121 ? -7.243 13.088 23.457 0.65 10.02 120 SER A CA 1
ATOM 784 C C . SER A 1 121 ? -6.898 14.585 23.528 1.00 8.34 120 SER A C 1
ATOM 785 O O . SER A 1 121 ? -7.704 15.412 23.087 1.00 10.59 120 SER A O 1
ATOM 790 N N . ILE A 1 122 ? -5.713 14.929 24.022 1.00 8.48 121 ILE A N 1
ATOM 791 C CA . ILE A 1 122 ? -5.266 16.318 24.024 1.00 8.30 121 ILE A CA 1
ATOM 792 C C . ILE A 1 122 ? -4.320 16.618 22.858 1.00 8.43 121 ILE A C 1
ATOM 793 O O . ILE A 1 122 ? -4.492 17.622 22.157 1.00 9.82 121 ILE A O 1
ATOM 798 N N . VAL A 1 123 ? -3.329 15.769 22.618 1.00 8.32 122 VAL A N 1
ATOM 799 C CA . VAL A 1 123 ? -2.284 16.142 21.670 1.00 8.27 122 VAL A CA 1
ATOM 800 C C . VAL A 1 123 ? -2.720 15.989 20.208 1.00 8.43 122 VAL A C 1
ATOM 801 O O . VAL A 1 123 ? -2.243 16.734 19.356 1.00 9.15 122 VAL A O 1
ATOM 805 N N . GLN A 1 124 ? -3.630 15.062 19.913 1.00 8.68 123 GLN A N 1
ATOM 806 C CA . GLN A 1 124 ? -3.927 14.695 18.517 1.00 9.04 123 GLN A CA 1
ATOM 807 C C . GLN A 1 124 ? -4.948 15.628 17.825 1.00 8.92 123 GLN A C 1
ATOM 808 O O . GLN A 1 124 ? -5.820 15.186 17.071 1.00 9.80 123 GLN A O 1
ATOM 814 N N . MET A 1 125 ? -4.821 16.927 18.089 1.00 9.26 124 MET A N 1
ATOM 815 C CA . MET A 1 125 ? -5.690 17.930 17.477 1.00 9.26 124 MET A CA 1
ATOM 816 C C . MET A 1 125 ? -5.473 18.011 15.971 1.00 10.63 124 MET A C 1
ATOM 817 O O . MET A 1 125 ? -4.337 18.165 15.515 1.00 10.32 124 MET A O 1
ATOM 822 N N . PRO A 1 126 ? -6.555 17.917 15.184 1.00 11.28 125 PRO A N 1
ATOM 823 C CA . PRO A 1 126 ? -6.463 18.219 13.750 1.00 11.31 125 PRO A CA 1
ATOM 824 C C . PRO A 1 126 ? -5.947 19.628 13.496 1.00 11.04 125 PRO A C 1
ATOM 825 O O . PRO A 1 126 ? -6.128 20.548 14.305 1.00 11.77 125 PRO A O 1
ATOM 829 N N . GLY A 1 127 ? -5.283 19.796 12.360 1.00 11.67 126 GLY A N 1
ATOM 830 C CA . GLY A 1 127 ? -4.762 21.093 11.978 1.00 12.12 126 GLY A CA 1
ATOM 831 C C . GLY A 1 127 ? -5.847 22.156 11.957 1.00 12.35 126 GLY A C 1
ATOM 832 O O . GLY A 1 127 ? -6.957 21.924 11.453 1.00 13.43 126 GLY A O 1
ATOM 833 N N . GLY A 1 128 ? -5.516 23.322 12.498 1.00 11.88 127 GLY A N 1
ATOM 834 C CA . GLY A 1 128 ? -6.420 24.464 12.474 1.00 13.09 127 GLY A CA 1
ATOM 835 C C . GLY A 1 128 ? -6.693 25.026 13.856 1.00 11.72 127 GLY A C 1
ATOM 836 O O . GLY A 1 128 ? -6.963 26.221 13.990 1.00 13.48 127 GLY A O 1
ATOM 837 N N . VAL A 1 129 ? -6.632 24.171 14.870 1.00 11.24 128 VAL A N 1
ATOM 838 C CA . VAL A 1 129 ? -6.862 24.576 16.260 1.00 11.14 128 VAL A CA 1
ATOM 839 C C . VAL A 1 129 ? -5.820 23.869 17.137 1.00 11.20 128 VAL A C 1
ATOM 840 O O . VAL A 1 129 ? -5.943 22.677 17.425 1.00 11.41 128 VAL A O 1
ATOM 844 N N . PRO A 1 130 ? -4.756 24.575 17.532 1.00 10.31 129 PRO A N 1
ATOM 845 C CA . PRO A 1 130 ? -3.649 23.933 18.252 1.00 9.91 129 PRO A CA 1
ATOM 846 C C . PRO A 1 130 ? -3.837 23.834 19.759 1.00 10.02 129 PRO A C 1
ATOM 847 O O . PRO A 1 130 ? -4.483 24.687 20.373 1.00 11.26 129 PRO A O 1
ATOM 851 N N . VAL A 1 131 ? -3.265 22.790 20.349 1.00 9.15 130 VAL A N 1
ATOM 852 C CA . VAL A 1 131 ? -3.012 22.757 21.798 1.00 9.47 130 VAL A CA 1
ATOM 853 C C . VAL A 1 131 ? -1.570 22.316 22.010 1.00 8.93 130 VAL A C 1
ATOM 854 O O . VAL A 1 131 ? -1.165 21.235 21.556 1.00 9.58 130 VAL A O 1
ATOM 858 N N . GLY A 1 132 ? -0.774 23.151 22.674 1.00 9.13 131 GLY A N 1
ATOM 859 C CA . GLY A 1 132 ? 0.589 22.759 23.003 1.00 9.25 131 GLY A CA 1
ATOM 860 C C . GLY A 1 132 ? 0.566 21.838 24.208 1.00 8.73 131 GLY A C 1
ATOM 861 O O . GLY A 1 132 ? 0.204 22.271 25.306 1.00 9.44 131 GLY A O 1
ATOM 862 N N . THR A 1 133 ? 0.927 20.572 24.015 1.00 8.71 132 THR A N 1
ATOM 863 C CA . THR A 1 133 ? 0.726 19.558 25.049 1.00 8.71 132 THR A CA 1
ATOM 864 C C . THR A 1 133 ? 2.012 19.254 25.813 1.00 7.84 132 THR A C 1
ATOM 865 O O . THR A 1 133 ? 3.107 19.187 25.227 1.00 8.77 132 THR A O 1
ATOM 869 N N . LEU A 1 134 ? 1.868 19.085 27.129 1.00 8.49 133 LEU A N 1
ATOM 870 C CA . LEU A 1 134 ? 2.983 18.772 28.014 1.00 8.21 133 LEU A CA 1
ATOM 871 C C . LEU A 1 134 ? 2.857 17.333 28.520 1.00 8.14 133 LEU A C 1
ATOM 872 O O . LEU A 1 134 ? 1.899 16.624 28.171 1.00 8.79 133 LEU A O 1
ATOM 877 N N . ALA A 1 135 ? 3.827 16.888 29.317 1.00 8.54 134 ALA A N 1
ATOM 878 C CA . ALA A 1 135 ? 3.879 15.503 29.791 1.00 8.99 134 ALA A CA 1
ATOM 879 C C . ALA A 1 135 ? 2.679 15.121 30.651 1.00 8.80 134 ALA A C 1
ATOM 880 O O . ALA A 1 135 ? 2.051 15.971 31.303 1.00 9.61 134 ALA A O 1
ATOM 882 N N . ILE A 1 136 ? 2.399 13.822 30.706 1.00 9.53 135 ILE A N 1
ATOM 883 C CA . ILE A 1 136 ? 1.395 13.332 31.646 1.00 9.50 135 ILE A CA 1
ATOM 884 C C . ILE A 1 136 ? 1.787 13.689 33.085 1.00 11.39 135 ILE A C 1
ATOM 885 O O . ILE A 1 136 ? 2.923 13.452 33.496 1.00 12.04 135 ILE A O 1
ATOM 890 N N . GLY A 1 137 ? 0.856 14.257 33.850 1.00 9.54 136 GLY A N 1
ATOM 891 C CA . GLY A 1 137 ? 1.040 14.394 35.288 1.00 10.95 136 GLY A CA 1
ATOM 892 C C . GLY A 1 137 ? 1.706 15.668 35.773 1.00 10.74 136 GLY A C 1
ATOM 893 O O . GLY A 1 137 ? 1.718 16.696 35.078 1.00 10.43 136 GLY A O 1
ATOM 894 N N . ALA A 1 138 ? 2.267 15.598 36.973 1.00 12.52 137 ALA A N 1
ATOM 895 C CA . ALA A 1 138 ? 2.826 16.772 37.633 1.00 12.46 137 ALA A CA 1
ATOM 896 C C . ALA A 1 138 ? 3.926 17.448 36.824 1.00 13.30 137 ALA A C 1
ATOM 897 O O . ALA A 1 138 ? 4.027 18.681 36.823 1.00 12.87 137 ALA A O 1
ATOM 899 N N . SER A 1 139 ? 4.752 16.659 36.134 1.00 12.08 138 SER A N 1
ATOM 900 C CA . SER A 1 139 ? 5.800 17.244 35.296 1.00 13.63 138 SER A CA 1
ATOM 901 C C . SER A 1 139 ? 5.205 18.131 34.221 1.00 10.94 138 SER A C 1
ATOM 902 O O . SER A 1 139 ? 5.755 19.190 33.907 1.00 11.16 138 SER A O 1
ATOM 905 N N . GLY A 1 140 ? 4.104 17.681 33.627 1.00 10.52 139 GLY A N 1
ATOM 906 C CA . GLY A 1 140 ? 3.438 18.456 32.604 1.00 9.80 139 GLY A CA 1
ATOM 907 C C . GLY A 1 140 ? 2.827 19.733 33.149 1.00 8.94 139 GLY A C 1
ATOM 908 O O . GLY A 1 140 ? 2.846 20.762 32.482 1.00 10.01 139 GLY A O 1
ATOM 909 N N . ALA A 1 141 ? 2.271 19.675 34.352 1.00 9.81 140 ALA A N 1
ATOM 910 C CA . ALA A 1 141 ? 1.716 20.875 34.966 1.00 10.27 140 ALA A CA 1
ATOM 911 C C . ALA A 1 141 ? 2.812 21.906 35.244 1.00 11.25 140 ALA A C 1
ATOM 912 O O . ALA A 1 141 ? 2.650 23.077 34.936 1.00 11.47 140 ALA A O 1
ATOM 914 N N . LYS A 1 142 ? 3.929 21.463 35.813 1.00 10.07 141 LYS A N 1
ATOM 915 C CA A LYS A 1 142 ? 5.053 22.365 36.051 0.64 10.66 141 LYS A CA 1
ATOM 916 C CA B LYS A 1 142 ? 5.076 22.341 36.045 0.36 11.09 141 LYS A CA 1
ATOM 917 C C . LYS A 1 142 ? 5.551 22.939 34.727 1.00 10.57 141 LYS A C 1
ATOM 918 O O . LYS A 1 142 ? 5.793 24.150 34.609 1.00 10.75 141 LYS A O 1
ATOM 929 N N . ASN A 1 143 ? 5.674 22.088 33.717 1.00 9.83 142 ASN A N 1
ATOM 930 C CA . ASN A 1 143 ? 6.197 22.566 32.456 1.00 9.76 142 ASN A CA 1
ATOM 931 C C . ASN A 1 143 ? 5.236 23.460 31.691 1.00 10.22 142 ASN A C 1
ATOM 932 O O . ASN A 1 143 ? 5.685 24.314 30.926 1.00 10.22 142 ASN A O 1
ATOM 937 N N . ALA A 1 144 ? 3.926 23.284 31.872 1.00 9.93 143 ALA A N 1
ATOM 938 C CA . ALA A 1 144 ? 2.975 24.195 31.243 1.00 9.07 143 ALA A CA 1
ATOM 939 C C . ALA A 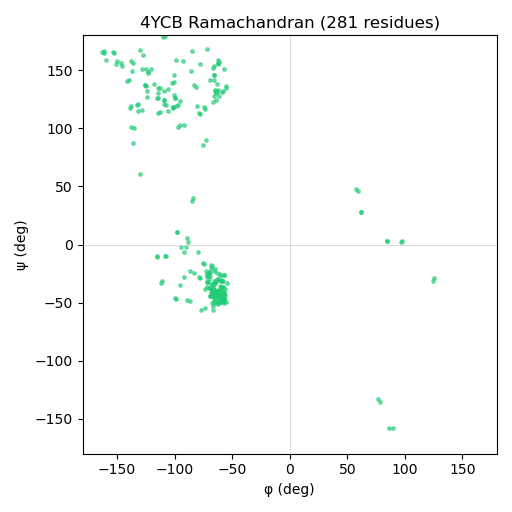1 144 ? 3.170 25.592 31.827 1.00 10.67 143 ALA A C 1
ATOM 940 O O . ALA A 1 144 ? 3.117 26.588 31.101 1.00 10.39 143 ALA A O 1
ATOM 942 N N . ALA A 1 145 ? 3.390 25.675 33.139 1.00 10.17 144 ALA A N 1
ATOM 943 C CA . ALA A 1 145 ? 3.647 26.958 33.772 1.00 10.87 144 ALA A CA 1
ATOM 944 C C . ALA A 1 145 ? 4.952 27.569 33.247 1.00 11.32 144 ALA A C 1
ATOM 945 O O . ALA A 1 145 ? 4.999 28.770 32.956 1.00 11.16 144 ALA A O 1
ATOM 947 N N . LEU A 1 146 ? 6.002 26.754 33.113 1.00 10.44 145 LEU A N 1
ATOM 948 C CA . LEU A 1 146 ? 7.279 27.253 32.595 1.00 11.16 145 LEU A CA 1
ATOM 949 C C . LEU A 1 146 ? 7.179 27.677 31.135 1.00 10.20 145 LEU A C 1
ATOM 950 O O . LEU A 1 146 ? 7.785 28.672 30.729 1.00 11.09 145 LEU A O 1
ATOM 955 N N . LEU A 1 147 ? 6.418 26.934 30.341 1.00 9.57 146 LEU A N 1
ATOM 956 C CA . LEU A 1 147 ? 6.216 27.321 28.954 1.00 9.44 146 LEU A CA 1
ATOM 957 C C . LEU A 1 147 ? 5.404 28.627 28.863 1.00 9.61 146 LEU A C 1
ATOM 958 O O . LEU A 1 147 ? 5.746 29.519 28.089 1.00 10.92 146 LEU A O 1
ATOM 963 N N . ALA A 1 148 ? 4.356 28.758 29.675 1.00 9.49 147 ALA A N 1
ATOM 964 C CA . ALA A 1 148 ? 3.656 30.039 29.763 1.00 9.83 147 ALA A CA 1
ATOM 965 C C . ALA A 1 148 ? 4.612 31.179 30.140 1.00 10.56 147 ALA A C 1
ATOM 966 O O . ALA A 1 148 ? 4.553 32.268 29.565 1.00 11.27 147 ALA A O 1
ATOM 968 N N . ALA A 1 149 ? 5.499 30.928 31.104 1.00 11.09 148 ALA A N 1
ATOM 969 C CA . ALA A 1 149 ? 6.466 31.939 31.517 1.00 10.68 148 ALA A CA 1
ATOM 970 C C . ALA A 1 149 ? 7.389 32.317 30.354 1.00 11.12 148 ALA A C 1
ATOM 971 O O . ALA A 1 149 ? 7.704 33.500 30.171 1.00 12.30 148 ALA A O 1
ATOM 973 N N . SER A 1 150 ? 7.817 31.329 29.566 1.00 10.57 149 SER A N 1
ATOM 974 C CA A SER A 1 150 ? 8.714 31.640 28.461 0.62 11.29 149 SER A CA 1
ATOM 975 C CA B SER A 1 150 ? 8.678 31.561 28.403 0.38 10.97 149 SER A CA 1
ATOM 976 C C . SER A 1 150 ? 8.006 32.442 27.365 1.00 11.14 149 SER A C 1
ATOM 977 O O . SER A 1 150 ? 8.647 33.252 26.698 1.00 11.85 149 SER A O 1
ATOM 982 N N . ILE A 1 151 ? 6.698 32.246 27.205 1.00 11.83 150 ILE A N 1
ATOM 983 C CA . ILE A 1 151 ? 5.905 33.058 26.287 1.00 10.74 150 ILE A CA 1
ATOM 984 C C . ILE A 1 151 ? 5.813 34.513 26.796 1.00 11.92 150 ILE A C 1
ATOM 985 O O . ILE A 1 151 ? 6.093 35.462 26.061 1.00 12.56 150 ILE A O 1
ATOM 990 N N . LEU A 1 152 ? 5.451 34.683 28.065 1.00 11.04 151 LEU A N 1
ATOM 991 C CA . LEU A 1 152 ? 5.325 36.014 28.642 1.00 12.15 151 LEU A CA 1
ATOM 992 C C . LEU A 1 152 ? 6.660 36.761 28.688 1.00 12.37 151 LEU A C 1
ATOM 993 O O . LEU A 1 152 ? 6.705 37.982 28.554 1.00 12.96 151 LEU A O 1
ATOM 998 N N . ALA A 1 153 ? 7.746 36.010 28.849 1.00 12.73 152 ALA A N 1
ATOM 999 C CA . ALA A 1 153 ? 9.077 36.595 28.934 1.00 13.47 152 ALA A CA 1
ATOM 1000 C C . ALA A 1 153 ? 9.501 37.280 27.641 1.00 13.44 152 ALA A C 1
ATOM 1001 O O . ALA A 1 153 ? 10.387 38.126 27.665 1.00 15.03 152 ALA A O 1
ATOM 1003 N N . LEU A 1 154 ? 8.878 36.916 26.520 1.00 13.48 153 LEU A N 1
ATOM 1004 C CA . LEU A 1 154 ? 9.181 37.563 25.246 1.00 13.96 153 LEU A CA 1
ATOM 1005 C C . LEU A 1 154 ? 8.879 39.056 25.273 1.00 17.86 153 LEU A C 1
ATOM 1006 O O . LEU A 1 154 ? 9.466 39.819 24.516 1.00 18.63 153 LEU A O 1
ATOM 1011 N N . TYR A 1 155 ? 7.963 39.472 26.140 1.00 15.50 154 TYR A N 1
ATOM 1012 C CA A TYR A 1 155 ? 7.473 40.843 26.160 0.62 16.37 154 TYR A CA 1
ATOM 1013 C CA B TYR A 1 155 ? 7.571 40.879 26.163 0.38 16.67 154 TYR A CA 1
ATOM 1014 C C A TYR A 1 155 ? 7.655 41.544 27.511 0.62 15.95 154 TYR A C 1
ATOM 1015 C C B TYR A 1 155 ? 7.430 41.401 27.585 0.38 16.29 154 TYR A C 1
ATOM 1016 O O A TYR A 1 155 ? 7.298 42.714 27.659 0.62 17.59 154 TYR A O 1
ATOM 1017 O O B TYR A 1 155 ? 6.630 42.293 27.861 0.38 16.02 154 TYR A O 1
ATOM 1034 N N . ASN A 1 156 ? 8.229 40.834 28.480 1.00 16.22 155 ASN A N 1
ATOM 1035 C CA . ASN A 1 156 ? 8.360 41.326 29.848 1.00 16.67 155 ASN A CA 1
ATOM 1036 C C . ASN A 1 156 ? 9.795 41.089 30.319 1.00 16.11 155 ASN A C 1
ATOM 1037 O O . ASN A 1 156 ? 10.123 39.998 30.776 1.00 15.18 155 ASN A O 1
ATOM 1042 N N . PRO A 1 157 ? 10.660 42.105 30.197 1.00 17.49 156 PRO A N 1
ATOM 1043 C CA . PRO A 1 157 ? 12.087 41.942 30.507 1.00 17.15 156 PRO A CA 1
ATOM 1044 C C . PRO A 1 157 ? 12.383 41.526 31.951 1.00 14.57 156 PRO A C 1
ATOM 1045 O O . PRO A 1 157 ? 13.319 40.750 32.182 1.00 15.73 156 PRO A O 1
ATOM 1049 N N . ALA A 1 158 ? 11.605 42.020 32.910 1.00 16.46 157 ALA A N 1
ATOM 1050 C CA . ALA A 1 158 ? 11.851 41.654 34.303 1.00 15.77 157 ALA A CA 1
ATOM 1051 C C . ALA A 1 158 ? 11.567 40.168 34.512 1.00 13.52 157 ALA A C 1
ATOM 1052 O O . ALA A 1 158 ? 12.354 39.447 35.141 1.00 14.40 157 ALA A O 1
ATOM 1054 N N . LEU A 1 159 ? 10.455 39.701 33.954 1.00 13.71 158 LEU A N 1
ATOM 1055 C CA . LEU A 1 159 ? 10.136 38.280 34.006 1.00 13.60 158 LEU A CA 1
ATOM 1056 C C . LEU A 1 159 ? 11.180 37.452 33.260 1.00 12.96 158 LEU A C 1
ATOM 1057 O O . LEU A 1 159 ? 11.574 36.384 33.733 1.00 13.36 158 LEU A O 1
ATOM 1062 N N . ALA A 1 160 ? 11.642 37.933 32.109 1.00 12.99 159 ALA A N 1
ATOM 1063 C CA . ALA A 1 160 ? 12.674 37.205 31.375 1.00 13.16 159 ALA A CA 1
ATOM 1064 C C . ALA A 1 160 ? 13.907 36.984 32.246 1.00 13.65 159 ALA A C 1
ATOM 1065 O O . ALA A 1 160 ? 14.485 35.902 32.244 1.00 13.69 159 ALA A O 1
ATOM 1067 N N . ALA A 1 161 ? 14.286 37.992 33.017 1.00 13.89 160 ALA A N 1
ATOM 1068 C CA . ALA A 1 161 ? 15.437 37.855 33.903 1.00 14.25 160 ALA A CA 1
ATOM 1069 C C . ALA A 1 161 ? 15.148 36.838 35.014 1.00 14.21 160 ALA A C 1
ATOM 1070 O O . ALA A 1 161 ? 16.020 36.040 35.364 1.00 14.32 160 ALA A O 1
ATOM 1072 N N . ARG A 1 162 ? 13.937 36.854 35.573 1.00 12.74 161 ARG A N 1
ATOM 1073 C CA . ARG A 1 162 ? 13.599 35.885 36.618 1.00 14.36 161 ARG A CA 1
ATOM 1074 C C . ARG A 1 162 ? 13.560 34.459 36.069 1.00 12.76 161 ARG A C 1
ATOM 1075 O O . ARG A 1 162 ? 13.957 33.517 36.757 1.00 12.98 161 ARG A O 1
ATOM 1083 N N . LEU A 1 163 ? 13.106 34.299 34.831 1.00 12.08 162 LEU A N 1
ATOM 1084 C CA . LEU A 1 163 ? 13.085 32.981 34.205 1.00 11.01 162 LEU A CA 1
ATOM 1085 C C . LEU A 1 163 ? 14.517 32.500 33.928 1.00 11.92 162 LEU A C 1
ATOM 1086 O O . LEU A 1 163 ? 14.830 31.319 34.109 1.00 13.13 162 LEU A O 1
ATOM 1091 N N . GLU A 1 164 ? 15.394 33.413 33.521 1.00 12.28 163 GLU A N 1
ATOM 1092 C CA A GLU A 1 164 ? 16.781 33.017 33.308 0.54 13.79 163 GLU A CA 1
ATOM 1093 C CA B GLU A 1 164 ? 16.817 33.123 33.332 0.46 13.07 163 GLU A CA 1
ATOM 1094 C C . GLU A 1 164 ? 17.436 32.623 34.636 1.00 13.40 163 GLU A C 1
ATOM 1095 O O . GLU A 1 164 ? 18.190 31.641 34.677 1.00 12.84 163 GLU A O 1
ATOM 1106 N N . THR A 1 165 ? 17.112 33.318 35.719 1.00 12.03 164 THR A N 1
ATOM 1107 C CA . THR A 1 165 ? 17.590 32.931 37.043 1.00 11.85 164 THR A CA 1
ATOM 1108 C C . THR A 1 165 ? 17.064 31.536 37.423 1.00 11.71 164 THR A C 1
ATOM 1109 O O . THR A 1 165 ? 17.811 30.695 37.948 1.00 12.54 164 THR A O 1
ATOM 1113 N N . PHE A 1 166 ? 15.788 31.286 37.157 1.00 11.89 165 PHE A N 1
ATOM 1114 C CA . PHE A 1 166 ? 15.214 29.978 37.427 1.00 11.76 165 PHE A CA 1
ATOM 1115 C C . PHE A 1 166 ? 15.975 28.879 36.690 1.00 11.52 165 PHE A C 1
ATOM 1116 O O . PHE A 1 166 ? 16.314 27.851 37.280 1.00 11.66 165 PHE A O 1
ATOM 1124 N N . ARG A 1 167 ? 16.216 29.073 35.396 1.00 11.48 166 ARG A N 1
ATOM 1125 C CA A ARG A 1 167 ? 16.891 28.055 34.596 0.53 11.66 166 ARG A CA 1
ATOM 1126 C CA B ARG A 1 167 ? 16.902 28.058 34.602 0.47 11.73 166 ARG A CA 1
ATOM 1127 C C . ARG A 1 167 ? 18.348 27.888 35.047 1.00 12.32 166 ARG A C 1
ATOM 1128 O O . ARG A 1 167 ? 18.864 26.767 35.107 1.00 13.01 166 ARG A O 1
ATOM 1143 N N . ALA A 1 168 ? 19.007 28.999 35.376 1.00 11.03 167 ALA A N 1
ATOM 1144 C CA . ALA A 1 168 ? 20.390 28.943 35.837 1.00 11.70 167 ALA A CA 1
ATOM 1145 C C . ALA A 1 168 ? 20.502 28.188 37.161 1.00 11.51 167 ALA A C 1
ATOM 1146 O O . ALA A 1 168 ? 21.426 27.394 37.352 1.00 12.99 167 ALA A O 1
ATOM 1148 N N . LEU A 1 169 ? 19.562 28.432 38.075 1.00 12.28 168 LEU A N 1
ATOM 1149 C CA . LEU A 1 169 ? 19.576 27.740 39.361 1.00 12.82 168 LEU A CA 1
ATOM 1150 C C . LEU A 1 169 ? 19.294 26.252 39.169 1.00 11.95 168 LEU A C 1
ATOM 1151 O O . LEU A 1 169 ? 19.916 25.412 39.816 1.00 12.42 168 LEU A O 1
ATOM 1156 N N . GLN A 1 170 ? 18.359 25.932 38.285 1.00 11.54 169 GLN A N 1
ATOM 1157 C CA . GLN A 1 170 ? 18.033 24.545 38.005 1.00 12.52 169 GLN A CA 1
ATOM 1158 C C . GLN A 1 170 ? 19.254 23.788 37.486 1.00 13.06 169 GLN A C 1
ATOM 1159 O O . GLN A 1 170 ? 19.550 22.678 37.924 1.00 14.00 169 GLN A O 1
ATOM 1165 N N . THR A 1 171 ? 19.978 24.412 36.567 1.00 12.03 170 THR A N 1
ATOM 1166 C CA . THR A 1 171 ? 21.189 23.832 35.998 1.00 12.21 170 THR A CA 1
ATOM 1167 C C . THR A 1 171 ? 22.291 23.690 37.042 1.00 14.06 170 THR A C 1
ATOM 1168 O O . THR A 1 171 ? 22.916 22.633 37.168 1.00 14.44 170 THR A O 1
ATOM 1172 N N . ALA A 1 172 ? 22.519 24.749 37.806 1.00 12.48 171 ALA A N 1
ATOM 1173 C CA . ALA A 1 172 ? 23.628 24.778 38.750 1.00 12.66 171 ALA A CA 1
ATOM 1174 C C . ALA A 1 172 ? 23.412 23.831 39.933 1.00 12.96 171 ALA A C 1
ATOM 1175 O O . ALA A 1 172 ? 24.376 23.359 40.538 1.00 14.16 171 ALA A O 1
ATOM 1177 N N . SER A 1 173 ? 22.151 23.539 40.255 1.00 12.96 172 SER A N 1
ATOM 1178 C CA A SER A 1 173 ? 21.794 22.767 41.452 0.74 14.30 172 SER A CA 1
ATOM 1179 C CA B SER A 1 173 ? 21.864 22.778 41.469 0.26 14.20 172 SER A CA 1
ATOM 1180 C C . SER A 1 173 ? 21.847 21.260 41.274 1.00 14.64 172 SER A C 1
ATOM 1181 O O . SER A 1 173 ? 21.705 20.522 42.249 1.00 18.58 172 SER A O 1
ATOM 1186 N N . VAL A 1 174 ? 21.996 20.789 40.038 1.00 12.77 173 VAL A N 1
ATOM 1187 C CA . VAL A 1 174 ? 22.069 19.344 39.815 1.00 13.07 173 VAL A CA 1
ATOM 1188 C C . VAL A 1 174 ? 23.365 18.821 40.456 1.00 13.56 173 VAL A C 1
ATOM 1189 O O . VAL A 1 174 ? 24.448 19.292 40.131 1.00 15.08 173 VAL A O 1
ATOM 1193 N N . PRO A 1 175 ? 23.258 17.849 41.385 1.00 15.10 174 PRO A N 1
ATOM 1194 C CA . PRO A 1 175 ? 24.467 17.281 41.994 1.00 17.23 174 PRO A CA 1
ATOM 1195 C C . PRO A 1 175 ? 25.362 16.583 40.972 1.00 14.68 174 PRO A C 1
ATOM 1196 O O . PRO A 1 175 ? 24.889 16.191 39.900 1.00 15.08 174 PRO A O 1
ATOM 1200 N N . ASN A 1 176 ? 26.640 16.426 41.300 1.00 17.42 175 ASN A N 1
ATOM 1201 C CA . ASN A 1 176 ? 27.543 15.724 40.404 1.00 17.71 175 ASN A CA 1
ATOM 1202 C C . ASN A 1 176 ? 27.542 14.226 40.612 1.00 19.12 175 ASN A C 1
ATOM 1203 O O . ASN A 1 176 ? 27.885 13.477 39.702 1.00 21.37 175 ASN A O 1
ATOM 1208 N N . SER A 1 177 ? 27.143 13.774 41.789 1.00 20.80 176 SER A N 1
ATOM 1209 C CA . SER A 1 177 ? 27.087 12.338 42.027 1.00 24.09 176 SER A CA 1
ATOM 1210 C C . SER A 1 177 ? 25.936 11.979 42.954 1.00 24.70 176 SER A C 1
ATOM 1211 O O . SER A 1 177 ? 25.498 12.801 43.756 1.00 23.86 176 SER A O 1
ATOM 1214 N N . PRO A 1 178 ? 25.426 10.748 42.831 1.00 22.87 177 PRO A N 1
ATOM 1215 C CA . PRO A 1 178 ? 24.283 10.346 43.650 1.00 23.57 177 PRO A CA 1
ATOM 1216 C C . PRO A 1 178 ? 24.687 9.992 45.076 1.00 27.02 177 PRO A C 1
ATOM 1217 O O . PRO A 1 178 ? 25.834 9.615 45.321 1.00 28.31 177 PRO A O 1
ATOM 1221 N N . ILE A 1 179 ? 23.752 10.110 45.985 1.00 28.31 178 ILE A N 1
ATOM 1222 C CA . ILE A 1 179 ? 23.965 9.753 47.376 1.00 30.21 178 ILE A CA 1
ATOM 1223 C C . ILE A 1 179 ? 23.344 8.391 47.603 1.00 37.46 178 ILE A C 1
ATOM 1224 O O . ILE A 1 179 ? 22.334 8.062 47.064 1.00 38.80 178 ILE A O 1
ATOM 1229 N N . THR A 1 180 ? 23.961 7.619 48.470 1.00 45.50 179 THR A N 1
ATOM 1230 C CA . THR A 1 180 ? 23.440 6.317 48.792 1.00 55.06 179 THR A CA 1
ATOM 1231 C C . THR A 1 180 ? 22.299 6.420 49.781 1.00 60.73 179 THR A C 1
ATOM 1232 O O . THR A 1 180 ? 22.440 7.021 50.840 1.00 65.80 179 THR A O 1
ATOM 1236 N N . SER B 1 21 ? 11.590 41.357 8.311 1.00 52.06 20 SER B N 1
ATOM 1237 C CA . SER B 1 21 ? 12.585 40.676 7.489 1.00 49.83 20 SER B CA 1
ATOM 1238 C C . SER B 1 21 ? 13.376 39.650 8.300 1.00 37.20 20 SER B C 1
ATOM 1239 O O . SER B 1 21 ? 13.467 38.482 7.918 1.00 37.21 20 SER B O 1
ATOM 1242 N N . ALA B 1 22 ? 13.950 40.095 9.414 1.00 35.02 21 ALA B N 1
ATOM 1243 C CA . ALA B 1 22 ? 14.692 39.211 10.308 1.00 27.00 21 ALA B CA 1
ATOM 1244 C C . ALA B 1 22 ? 13.759 38.155 10.898 1.00 23.35 21 ALA B C 1
ATOM 1245 O O . ALA B 1 22 ? 12.625 38.463 11.267 1.00 25.20 21 ALA B O 1
ATOM 1247 N N . PRO B 1 23 ? 14.225 36.903 10.984 1.00 21.38 22 PRO B N 1
ATOM 1248 C CA . PRO B 1 23 ? 13.304 35.850 11.426 1.00 17.71 22 PRO B CA 1
ATOM 1249 C C . PRO B 1 23 ? 12.905 35.966 12.896 1.00 16.98 22 PRO B C 1
ATOM 1250 O O . PRO B 1 23 ? 13.733 36.326 13.737 1.00 19.12 22 PRO B O 1
ATOM 1254 N N . VAL B 1 24 ? 11.644 35.676 13.198 1.00 14.81 23 VAL B N 1
ATOM 1255 C CA . VAL B 1 24 ? 11.198 35.642 14.587 1.00 16.00 23 VAL B CA 1
ATOM 1256 C C . VAL B 1 24 ? 10.777 34.226 14.998 1.00 14.57 23 VAL B C 1
ATOM 1257 O O . VAL B 1 24 ? 10.566 33.957 16.182 1.00 14.56 23 VAL B O 1
ATOM 1261 N N . VAL B 1 25 ? 10.669 33.313 14.031 1.00 11.88 24 VAL B N 1
ATOM 1262 C CA . VAL B 1 25 ? 10.470 31.891 14.335 1.00 12.83 24 VAL B CA 1
ATOM 1263 C C . VAL B 1 25 ? 11.567 31.111 13.631 1.00 11.83 24 VAL B C 1
ATOM 1264 O O . VAL B 1 25 ? 11.899 31.412 12.487 1.00 12.93 24 VAL B O 1
ATOM 1268 N N . GLY B 1 26 ? 12.152 30.137 14.321 1.00 12.38 25 GLY B N 1
ATOM 1269 C CA . GLY B 1 26 ? 13.047 29.192 13.679 1.00 11.87 25 GLY B CA 1
ATOM 1270 C C . GLY B 1 26 ? 12.382 27.832 13.594 1.00 11.27 25 GLY B C 1
ATOM 1271 O O . GLY B 1 26 ? 11.928 27.306 14.612 1.00 12.32 25 GLY B O 1
ATOM 1272 N N . ILE B 1 27 ? 12.295 27.286 12.387 1.00 10.62 26 ILE B N 1
ATOM 1273 C CA . ILE B 1 27 ? 11.820 25.923 12.170 1.00 11.52 26 ILE B CA 1
ATOM 1274 C C . ILE B 1 27 ? 13.041 25.058 11.949 1.00 11.02 26 ILE B C 1
ATOM 1275 O O . ILE B 1 27 ? 13.796 25.294 11.004 1.00 12.62 26 ILE B O 1
ATOM 1280 N N . ILE B 1 28 ? 13.252 24.080 12.823 1.00 10.73 27 ILE B N 1
ATOM 1281 C CA . ILE B 1 28 ? 14.382 23.170 12.674 1.00 11.43 27 ILE B CA 1
ATOM 1282 C C . ILE B 1 28 ? 13.875 21.735 12.610 1.00 9.59 27 ILE B C 1
ATOM 1283 O O . ILE B 1 28 ? 12.841 21.374 13.196 1.00 10.79 27 ILE B O 1
ATOM 1288 N N . MET B 1 29 ? 14.592 20.909 11.862 1.00 9.87 28 MET B N 1
ATOM 1289 C CA . MET B 1 29 ? 14.179 19.526 11.663 1.00 10.41 28 MET B CA 1
ATOM 1290 C C . MET B 1 29 ? 15.411 18.659 11.532 1.00 9.93 28 MET B C 1
ATOM 1291 O O . MET B 1 29 ? 16.485 19.131 11.131 1.00 11.33 28 MET B O 1
ATOM 1296 N N . GLY B 1 30 ? 15.259 17.378 11.834 1.00 13.33 29 GLY B N 1
ATOM 1297 C CA . GLY B 1 30 ? 16.405 16.494 11.859 1.00 14.31 29 GLY B CA 1
ATOM 1298 C C . GLY B 1 30 ? 16.980 16.120 10.504 1.00 12.24 29 GLY B C 1
ATOM 1299 O O . GLY B 1 30 ? 18.148 15.760 10.416 1.00 14.76 29 GLY B O 1
ATOM 1300 N N . SER B 1 31 ? 16.181 16.220 9.447 1.00 12.82 30 SER B N 1
ATOM 1301 C CA . SER B 1 31 ? 16.572 15.660 8.153 1.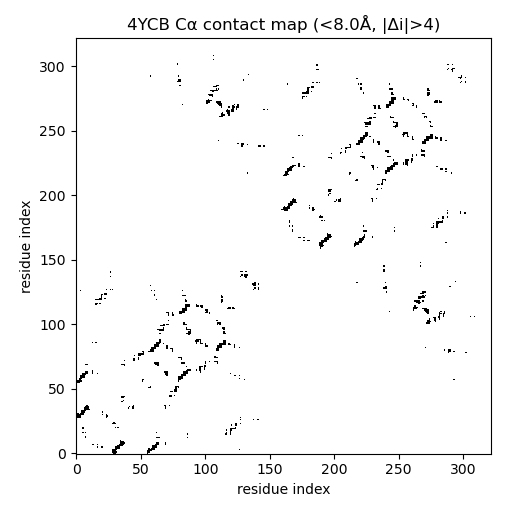00 13.10 30 SER B CA 1
ATOM 1302 C C . SER B 1 31 ? 15.739 16.222 7.008 1.00 13.47 30 SER B C 1
ATOM 1303 O O . SER B 1 31 ? 14.693 16.833 7.230 1.00 13.12 30 SER B O 1
ATOM 1306 N N . GLN B 1 32 ? 16.211 15.996 5.786 1.00 12.81 31 GLN B N 1
ATOM 1307 C CA . GLN B 1 32 ? 15.424 16.291 4.594 1.00 13.27 31 GLN B CA 1
ATOM 1308 C C . GLN B 1 32 ? 14.121 15.497 4.602 1.00 12.07 31 GLN B C 1
ATOM 1309 O O . GLN B 1 32 ? 13.067 16.020 4.229 1.00 13.33 31 GLN B O 1
ATOM 1315 N N . SER B 1 33 ? 14.175 14.235 5.035 1.00 13.72 32 SER B N 1
ATOM 1316 C CA A SER B 1 33 ? 12.961 13.430 5.069 0.43 14.01 32 SER B CA 1
ATOM 1317 C CA B SER B 1 33 ? 12.981 13.401 5.125 0.57 15.18 32 SER B CA 1
ATOM 1318 C C . SER B 1 33 ? 11.918 14.065 6.002 1.00 13.47 32 SER B C 1
ATOM 1319 O O . SER B 1 33 ? 10.716 14.059 5.685 1.00 14.59 32 SER B O 1
ATOM 1324 N N . ASP B 1 34 ? 12.359 14.667 7.107 1.00 11.02 33 ASP B N 1
ATOM 1325 C CA . ASP B 1 34 ? 11.442 15.352 8.013 1.00 11.66 33 ASP B CA 1
ATOM 1326 C C . ASP B 1 34 ? 10.753 16.549 7.349 1.00 11.83 33 ASP B C 1
ATOM 1327 O O . ASP B 1 34 ? 9.670 16.953 7.786 1.00 10.43 33 ASP B O 1
ATOM 1332 N N . PHE B 1 35 ? 11.362 17.122 6.313 1.00 10.90 34 PHE B N 1
ATOM 1333 C CA . PHE B 1 35 ? 10.771 18.295 5.673 1.00 10.40 34 PHE B CA 1
ATOM 1334 C C . PHE B 1 35 ? 9.448 17.965 4.978 1.00 11.71 34 PHE B C 1
ATOM 1335 O O . PHE B 1 35 ? 8.621 18.858 4.797 1.00 11.92 34 PHE B O 1
ATOM 1343 N N . GLU B 1 36 ? 9.205 16.704 4.606 1.00 11.31 35 GLU B N 1
ATOM 1344 C CA . GLU B 1 36 ? 7.906 16.357 4.025 1.00 11.37 35 GLU B CA 1
ATOM 1345 C C . GLU B 1 36 ? 6.786 16.722 4.998 1.00 12.24 35 GLU B C 1
ATOM 1346 O O . GLU B 1 36 ? 5.686 17.089 4.579 1.00 13.60 35 GLU B O 1
ATOM 1352 N N . THR B 1 37 ? 7.097 16.644 6.288 1.00 11.78 36 THR B N 1
ATOM 1353 C CA . THR B 1 37 ? 6.176 17.051 7.343 1.00 11.26 36 THR B CA 1
ATOM 1354 C C . THR B 1 37 ? 6.322 18.530 7.702 1.00 10.82 36 THR B C 1
ATOM 1355 O O . THR B 1 37 ? 5.325 19.260 7.789 1.00 11.48 36 THR B O 1
ATOM 1359 N N . MET B 1 38 ? 7.554 18.988 7.904 1.00 9.61 37 MET B N 1
ATOM 1360 C CA . MET B 1 38 ? 7.759 20.319 8.452 1.00 10.22 37 MET B CA 1
ATOM 1361 C C . MET B 1 38 ? 7.496 21.438 7.438 1.00 11.22 37 MET B C 1
ATOM 1362 O O . MET B 1 38 ? 7.297 22.597 7.833 1.00 11.68 37 MET B O 1
ATOM 1367 N N . ARG B 1 39 ? 7.459 21.111 6.147 1.00 10.50 38 ARG B N 1
ATOM 1368 C CA . ARG B 1 39 ? 7.118 22.104 5.130 1.00 11.42 38 ARG B CA 1
ATOM 1369 C C . ARG B 1 39 ? 5.751 22.742 5.391 1.00 11.77 38 ARG B C 1
ATOM 1370 O O . ARG B 1 39 ? 5.516 23.877 4.975 1.00 13.74 38 ARG B O 1
ATOM 1378 N N . HIS B 1 40 ? 4.855 22.037 6.083 1.00 11.52 39 HIS B N 1
ATOM 1379 C CA . HIS B 1 40 ? 3.536 22.603 6.341 1.00 12.77 39 HIS B CA 1
ATOM 1380 C C . HIS B 1 40 ? 3.617 23.748 7.344 1.00 13.12 39 HIS B C 1
ATOM 1381 O O . HIS B 1 40 ? 2.834 24.697 7.264 1.00 15.33 39 HIS B O 1
ATOM 1388 N N . ALA B 1 41 ? 4.551 23.670 8.287 1.00 11.78 40 ALA B N 1
ATOM 1389 C CA . ALA B 1 41 ? 4.781 24.788 9.210 1.00 12.51 40 ALA B CA 1
ATOM 1390 C C . ALA B 1 41 ? 5.349 25.996 8.467 1.00 13.55 40 ALA B C 1
ATOM 1391 O O . ALA B 1 41 ? 4.908 27.130 8.678 1.00 13.67 40 ALA B O 1
ATOM 1393 N N . ASP B 1 42 ? 6.322 25.740 7.593 1.00 13.21 41 ASP B N 1
ATOM 1394 C CA . ASP B 1 42 ? 6.963 26.769 6.768 1.00 14.97 41 ASP B CA 1
ATOM 1395 C C . ASP B 1 42 ? 5.909 27.504 5.939 1.00 13.91 41 ASP B C 1
ATOM 1396 O O . ASP B 1 42 ? 5.833 28.743 5.947 1.00 15.66 41 ASP B O 1
ATOM 1401 N N . ALA B 1 43 ? 5.066 26.742 5.247 1.00 14.13 42 ALA B N 1
ATOM 1402 C CA . ALA B 1 43 ? 4.046 27.324 4.390 1.00 15.51 42 ALA B CA 1
ATOM 1403 C C . ALA B 1 43 ? 3.050 28.168 5.172 1.00 14.79 42 ALA B C 1
ATOM 1404 O O . ALA B 1 43 ? 2.661 29.234 4.717 1.00 18.18 42 ALA B O 1
ATOM 1406 N N . LEU B 1 44 ? 2.652 27.715 6.355 1.00 16.06 43 LEU B N 1
ATOM 1407 C CA . LEU B 1 44 ? 1.630 28.434 7.098 1.00 14.89 43 LEU B CA 1
ATOM 1408 C C . LEU B 1 44 ? 2.178 29.734 7.704 1.00 14.74 43 LEU B C 1
ATOM 1409 O O . LEU B 1 44 ? 1.484 30.758 7.712 1.00 16.07 43 LEU B O 1
ATOM 1414 N N . LEU B 1 45 ? 3.419 29.713 8.191 1.00 14.35 44 LEU B N 1
ATOM 1415 C CA . LEU B 1 45 ? 4.035 30.958 8.655 1.00 15.06 44 LEU B CA 1
ATOM 1416 C C . LEU B 1 45 ? 4.115 31.981 7.515 1.00 16.03 44 LEU B C 1
ATOM 1417 O O . LEU B 1 45 ? 3.875 33.174 7.722 1.00 16.96 44 LEU B O 1
ATOM 1422 N N . THR B 1 46 ? 4.435 31.521 6.308 1.00 16.06 45 THR B N 1
ATOM 1423 C CA . THR B 1 46 ? 4.483 32.426 5.163 1.00 18.09 45 THR B CA 1
ATOM 14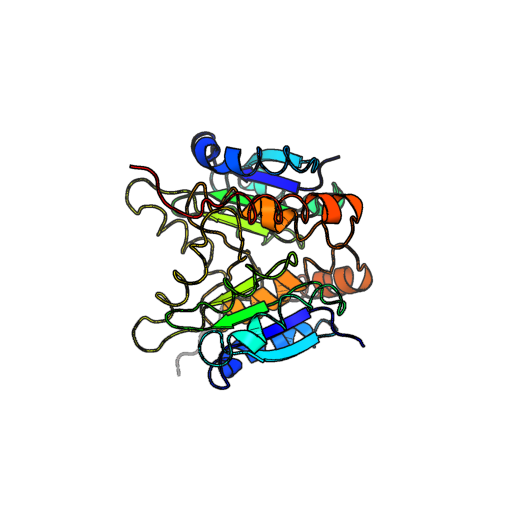24 C C . THR B 1 46 ? 3.108 33.020 4.881 1.00 19.32 45 THR B C 1
ATOM 1425 O O . THR B 1 46 ? 2.984 34.217 4.662 1.00 21.95 45 THR B O 1
ATOM 1429 N N . GLU B 1 47 ? 2.072 32.188 4.935 1.00 18.72 46 GLU B N 1
ATOM 1430 C CA A GLU B 1 47 ? 0.700 32.647 4.708 0.57 23.77 46 GLU B CA 1
ATOM 1431 C CA B GLU B 1 47 ? 0.722 32.669 4.681 0.43 22.81 46 GLU B CA 1
ATOM 1432 C C . GLU B 1 47 ? 0.297 33.722 5.711 1.00 20.93 46 GLU B C 1
ATOM 1433 O O . GLU B 1 47 ? -0.427 34.662 5.381 1.00 23.82 46 GLU B O 1
ATOM 1444 N N . LEU B 1 48 ? 0.769 33.579 6.948 1.00 18.62 47 LEU B N 1
ATOM 1445 C CA . LEU B 1 48 ? 0.435 34.540 7.999 1.00 18.08 47 LEU B CA 1
ATOM 1446 C C . LEU B 1 48 ? 1.429 35.704 8.065 1.00 19.12 47 LEU B C 1
ATOM 1447 O O . LEU B 1 48 ? 1.351 36.544 8.968 1.00 19.48 47 LEU B O 1
ATOM 1452 N N . GLU B 1 49 ? 2.357 35.744 7.109 1.00 17.69 48 GLU B N 1
ATOM 1453 C CA . GLU B 1 49 ? 3.363 36.810 7.001 1.00 17.61 48 GLU B CA 1
ATOM 1454 C C . GLU B 1 49 ? 4.237 36.917 8.251 1.00 18.72 48 GLU B C 1
ATOM 1455 O O . GLU B 1 49 ? 4.503 38.011 8.762 1.00 19.52 48 GLU B O 1
ATOM 1461 N N . ILE B 1 50 ? 4.700 35.769 8.725 1.00 16.07 49 ILE B N 1
ATOM 1462 C CA . ILE B 1 50 ? 5.608 35.704 9.861 1.00 16.79 49 ILE B CA 1
ATOM 1463 C C . ILE B 1 50 ? 7.004 35.363 9.353 1.00 15.98 49 ILE B C 1
ATOM 1464 O O . ILE B 1 50 ? 7.220 34.270 8.822 1.00 16.44 49 ILE B O 1
ATOM 1469 N N . PRO B 1 51 ? 7.956 36.296 9.499 1.00 16.12 50 PRO B N 1
ATOM 1470 C CA . PRO B 1 51 ? 9.333 36.068 9.045 1.00 16.95 50 PRO B CA 1
ATOM 1471 C C . PRO B 1 51 ? 9.958 34.911 9.809 1.00 14.73 50 PRO B C 1
ATOM 1472 O O . PRO B 1 51 ? 9.849 34.851 11.042 1.00 15.58 50 PRO B O 1
ATOM 1476 N N . HIS B 1 52 ? 10.595 33.989 9.098 1.00 14.10 51 HIS B N 1
ATOM 1477 C CA . HIS B 1 52 ? 11.130 32.814 9.752 1.00 13.94 51 HIS B CA 1
ATOM 1478 C C . HIS B 1 52 ? 12.298 32.240 8.987 1.00 13.56 51 HIS B C 1
ATOM 1479 O O . HIS B 1 52 ? 12.544 32.615 7.838 1.00 16.88 51 HIS B O 1
ATOM 1486 N N . GLU B 1 53 ? 13.032 31.352 9.640 1.00 12.41 52 GLU B N 1
ATOM 1487 C CA . GLU B 1 53 ? 14.089 30.592 8.990 1.00 13.93 52 GLU B CA 1
ATOM 1488 C C . GLU B 1 53 ? 13.758 29.110 9.118 1.00 11.70 52 GLU B C 1
ATOM 1489 O O . GLU B 1 53 ? 13.119 28.683 10.085 1.00 12.02 52 GLU B O 1
ATOM 1495 N N . THR B 1 54 ? 14.206 28.328 8.153 1.00 13.19 53 THR B N 1
ATOM 1496 C CA . THR B 1 54 ? 13.863 26.919 8.055 1.00 13.25 53 THR B CA 1
ATOM 1497 C C . THR B 1 54 ? 15.153 26.153 7.819 1.00 12.75 53 THR B C 1
ATOM 1498 O O . THR B 1 54 ? 15.809 26.334 6.786 1.00 14.80 53 THR B O 1
ATOM 1502 N N . LEU B 1 55 ? 15.524 25.314 8.778 1.00 11.85 54 LEU B N 1
ATOM 1503 C CA . LEU B 1 55 ? 16.857 24.721 8.820 1.00 11.38 54 LEU B CA 1
ATOM 1504 C C . LEU B 1 55 ? 16.847 23.246 9.155 1.00 10.85 54 LEU B C 1
ATOM 1505 O O . LEU B 1 55 ? 15.904 22.747 9.792 1.00 11.96 54 LEU B O 1
ATOM 1510 N N . ILE B 1 56 ? 17.907 22.554 8.741 1.00 11.37 55 ILE B N 1
ATOM 1511 C CA . ILE B 1 56 ? 18.167 21.198 9.209 1.00 11.14 55 ILE B CA 1
ATOM 1512 C C . ILE B 1 56 ? 19.213 21.268 10.321 1.00 11.43 55 ILE B C 1
ATOM 1513 O O . ILE B 1 56 ? 20.272 21.886 10.157 1.00 12.36 55 ILE B O 1
ATOM 1518 N N . VAL B 1 57 ? 18.872 20.679 11.468 1.00 10.90 56 VAL B N 1
ATOM 1519 C CA . VAL B 1 57 ? 19.759 20.544 12.617 1.00 11.50 56 VAL B CA 1
ATOM 1520 C C . VAL B 1 57 ? 19.561 19.130 13.148 1.00 12.38 56 VAL B C 1
ATOM 1521 O O . VAL B 1 57 ? 18.440 18.760 13.520 1.00 13.41 56 VAL B O 1
ATOM 1525 N N . SER B 1 58 ? 20.614 18.320 13.150 1.00 11.39 57 SER B N 1
ATOM 1526 C CA . SER B 1 58 ? 20.505 16.941 13.625 1.00 12.39 57 SER B CA 1
ATOM 1527 C C . SER B 1 58 ? 20.987 16.805 15.062 1.00 11.77 57 SER B C 1
ATOM 1528 O O . SER B 1 58 ? 22.150 17.079 15.362 1.00 11.57 57 SER B O 1
ATOM 1531 N N . ALA B 1 59 ? 20.104 16.375 15.958 1.00 11.47 58 ALA B N 1
ATOM 1532 C CA . ALA B 1 59 ? 20.497 16.222 17.361 1.00 10.66 58 ALA B CA 1
ATOM 1533 C C . ALA B 1 59 ? 21.654 15.228 17.508 1.00 10.76 58 ALA B C 1
ATOM 1534 O O . ALA B 1 59 ? 22.559 15.425 18.315 1.00 11.06 58 ALA B O 1
ATOM 1536 N N . HIS B 1 60 ? 21.632 14.172 16.704 1.00 9.56 59 HIS B N 1
ATOM 1537 C CA . HIS B 1 60 ? 22.616 13.121 16.863 1.00 9.90 59 HIS B CA 1
ATOM 1538 C C . HIS B 1 60 ? 23.835 13.255 15.972 1.00 10.90 59 HIS B C 1
ATOM 1539 O O . HIS B 1 60 ? 24.921 12.860 16.376 1.00 12.08 59 HIS B O 1
ATOM 1546 N N A ARG B 1 61 ? 23.640 13.811 14.772 0.82 10.63 60 ARG B N 1
ATOM 1547 N N B ARG B 1 61 ? 23.697 13.835 14.786 0.18 11.46 60 ARG B N 1
ATOM 1548 C CA A ARG B 1 61 ? 24.738 13.969 13.816 0.82 11.71 60 ARG B CA 1
ATOM 1549 C CA B ARG B 1 61 ? 24.870 13.953 13.924 0.18 11.16 60 ARG B CA 1
ATOM 1550 C C A ARG B 1 61 ? 25.419 15.333 13.901 0.82 10.88 60 ARG B C 1
ATOM 1551 C C B ARG B 1 61 ? 25.417 15.373 13.818 0.18 11.18 60 ARG B C 1
ATOM 1552 O O A ARG B 1 61 ? 26.593 15.449 13.574 0.82 12.51 60 ARG B O 1
ATOM 1553 O O B ARG B 1 61 ? 26.498 15.570 13.269 0.18 13.30 60 ARG B O 1
ATOM 1568 N N . THR B 1 62 ? 24.693 16.360 14.339 1.00 11.27 61 THR B N 1
ATOM 1569 C CA . THR B 1 62 ? 25.291 17.697 14.499 1.00 10.93 61 THR B CA 1
ATOM 1570 C C . THR B 1 62 ? 24.964 18.277 15.887 1.00 10.94 61 THR B C 1
ATOM 1571 O O . THR B 1 62 ? 24.343 19.337 15.996 1.00 11.36 61 THR B O 1
ATOM 1575 N N . PRO B 1 63 ? 25.384 17.588 16.962 1.00 10.30 62 PRO B N 1
ATOM 1576 C CA . PRO B 1 63 ? 25.000 18.057 18.301 1.00 11.74 62 PRO B CA 1
ATOM 1577 C C . PRO B 1 63 ? 25.601 19.421 18.665 1.00 11.03 62 PRO B C 1
ATOM 1578 O O . PRO B 1 63 ? 24.942 20.194 19.366 1.00 11.82 62 PRO B O 1
ATOM 1582 N N . ASP B 1 64 ? 26.801 19.724 18.188 1.00 11.02 63 ASP B N 1
ATOM 1583 C CA . ASP B 1 64 ? 27.388 21.037 18.455 1.00 12.46 63 ASP B CA 1
ATOM 1584 C C . ASP B 1 64 ? 26.649 22.139 17.696 1.00 13.45 63 ASP B C 1
ATOM 1585 O O . ASP B 1 64 ? 26.463 23.240 18.217 1.00 12.67 63 ASP B O 1
ATOM 1590 N N . ARG B 1 65 ? 26.215 21.845 16.473 1.00 11.38 64 ARG B N 1
ATOM 1591 C CA . ARG B 1 65 ? 25.381 22.785 15.736 1.00 11.97 64 ARG B CA 1
ATOM 1592 C C . ARG B 1 65 ? 24.102 23.083 16.504 1.00 11.16 64 ARG B C 1
ATOM 1593 O O . ARG B 1 65 ? 23.673 24.235 16.590 1.00 12.52 64 ARG B O 1
ATOM 1601 N N . LEU B 1 66 ? 23.480 22.045 17.051 1.00 10.59 65 LEU B N 1
ATOM 1602 C CA . LEU B 1 66 ? 22.266 22.240 17.833 1.00 11.03 65 LEU B CA 1
ATOM 1603 C C . LEU B 1 66 ? 22.515 23.124 19.058 1.00 11.06 65 LEU B C 1
ATOM 1604 O O . LEU B 1 66 ? 21.769 24.082 19.303 1.00 11.48 65 LEU B O 1
ATOM 1609 N N . ALA B 1 67 ? 23.568 22.823 19.812 1.00 11.88 66 ALA B N 1
ATOM 1610 C CA . ALA B 1 67 ? 23.865 23.613 21.005 1.00 11.42 66 ALA B CA 1
ATOM 1611 C C . ALA B 1 67 ? 24.046 25.084 20.641 1.00 11.65 66 ALA B C 1
ATOM 1612 O O . ALA B 1 67 ? 23.491 25.966 21.306 1.00 14.10 66 ALA B O 1
ATOM 1614 N N . ASP B 1 68 ? 24.805 25.357 19.582 1.00 11.98 67 ASP B N 1
ATOM 1615 C CA A ASP B 1 68 ? 25.047 26.733 19.176 0.56 13.71 67 ASP B CA 1
ATOM 1616 C CA B ASP B 1 68 ? 25.051 26.732 19.155 0.44 13.83 67 ASP B CA 1
ATOM 1617 C C . ASP B 1 68 ? 23.773 27.414 18.692 1.00 13.39 67 ASP B C 1
ATOM 1618 O O . ASP B 1 68 ? 23.526 28.581 19.025 1.00 13.86 67 ASP B O 1
ATOM 1627 N N . TYR B 1 69 ? 22.977 26.693 17.909 1.00 12.02 68 TYR B N 1
ATOM 1628 C CA . TYR B 1 69 ? 21.739 27.256 17.395 1.00 12.33 68 TYR B CA 1
ATOM 1629 C C . TYR B 1 69 ? 20.806 27.652 18.528 1.00 11.86 68 TYR B C 1
ATOM 1630 O O . TYR B 1 69 ? 20.295 28.774 18.569 1.00 12.92 68 TYR B O 1
ATOM 1639 N N . ALA B 1 70 ? 20.597 26.735 19.463 1.00 11.64 69 ALA B N 1
ATOM 1640 C CA . ALA B 1 70 ? 19.673 26.985 20.557 1.00 12.74 69 ALA B CA 1
ATOM 1641 C C . ALA B 1 70 ? 20.187 28.063 21.513 1.00 13.38 69 ALA B C 1
ATOM 1642 O O . ALA B 1 70 ? 19.419 28.940 21.919 1.00 14.34 69 ALA B O 1
ATOM 1644 N N A ARG B 1 71 ? 21.471 27.993 21.874 0.47 12.27 70 ARG B N 1
ATOM 1645 N N B ARG B 1 71 ? 21.471 28.045 21.854 0.53 11.66 70 ARG B N 1
ATOM 1646 C CA A ARG B 1 71 ? 22.066 28.963 22.792 0.47 12.63 70 ARG B CA 1
ATOM 1647 C CA B ARG B 1 71 ? 21.943 28.985 22.859 0.53 12.30 70 ARG B CA 1
ATOM 1648 C C A ARG B 1 71 ? 21.881 30.388 22.286 0.47 12.82 70 ARG B C 1
ATOM 1649 C C B ARG B 1 71 ? 22.030 30.422 22.314 0.53 15.68 70 ARG B C 1
ATOM 1650 O O A ARG B 1 71 ? 21.531 31.291 23.049 0.47 13.48 70 ARG B O 1
ATOM 1651 O O B ARG B 1 71 ? 21.993 31.383 23.088 0.53 16.03 70 ARG B O 1
ATOM 1666 N N . THR B 1 72 ? 22.117 30.583 20.993 1.00 13.62 71 THR B N 1
ATOM 1667 C CA . THR B 1 72 ? 22.148 31.928 20.400 1.00 14.73 71 THR B CA 1
ATOM 1668 C C . THR B 1 72 ? 20.812 32.421 19.842 1.00 15.06 71 THR B C 1
ATOM 1669 O O . THR B 1 72 ? 20.724 33.549 19.369 1.00 14.85 71 THR B O 1
ATOM 1673 N N . ALA B 1 73 ? 19.777 31.589 19.905 1.00 13.42 72 ALA B N 1
ATOM 1674 C CA . ALA B 1 73 ? 18.507 31.928 19.265 1.00 12.84 72 ALA B CA 1
ATOM 1675 C C . ALA B 1 73 ? 17.911 33.247 19.774 1.00 15.25 72 ALA B C 1
ATOM 1676 O O . ALA B 1 73 ? 17.509 34.103 18.978 1.00 14.59 72 ALA B O 1
ATOM 1678 N N . ALA B 1 74 ? 17.852 33.417 21.091 1.00 14.62 73 ALA B N 1
ATOM 1679 C CA . ALA B 1 74 ? 17.256 34.624 21.660 1.00 16.16 73 ALA B CA 1
ATOM 1680 C C . ALA B 1 74 ? 18.021 35.876 21.249 1.00 18.01 73 ALA B C 1
ATOM 1681 O O . ALA B 1 74 ? 17.419 36.885 20.872 1.00 17.69 73 ALA B O 1
ATOM 1683 N N . GLU B 1 75 ? 19.348 35.818 21.305 1.00 15.46 74 GLU B N 1
ATOM 1684 C CA . GLU B 1 75 ? 20.141 37.000 20.986 1.00 17.59 74 GLU B CA 1
ATOM 1685 C C . GLU B 1 75 ? 20.052 37.338 19.494 1.00 17.49 74 GLU B C 1
ATOM 1686 O O . GLU B 1 75 ? 20.248 38.489 19.108 1.00 21.20 74 GLU B O 1
ATOM 1692 N N . ARG B 1 76 ? 19.737 36.350 18.660 1.00 18.15 75 ARG B N 1
ATOM 1693 C CA A ARG B 1 76 ? 19.547 36.578 17.230 0.58 19.52 75 ARG B CA 1
ATOM 1694 C CA B ARG B 1 76 ? 19.548 36.593 17.233 0.42 19.77 75 ARG B CA 1
ATOM 1695 C C . ARG B 1 76 ? 18.158 37.135 16.912 1.00 20.92 75 ARG B C 1
ATOM 1696 O O . ARG B 1 76 ? 17.861 37.448 15.761 1.00 23.32 75 ARG B O 1
ATOM 1711 N N . GLY B 1 77 ? 17.305 37.246 17.928 1.00 17.15 76 GLY B N 1
ATOM 1712 C CA . GLY B 1 77 ? 15.983 37.819 17.738 1.00 18.12 76 GLY B CA 1
ATOM 1713 C C . GLY B 1 77 ? 14.856 36.825 17.520 1.00 15.83 76 GLY B C 1
ATOM 1714 O O . GLY B 1 77 ? 13.709 37.226 17.310 1.00 17.51 76 GLY B O 1
ATOM 1715 N N . LEU B 1 78 ? 15.158 35.534 17.566 1.00 14.98 77 LEU B N 1
ATOM 1716 C CA . LEU B 1 78 ? 14.087 34.548 17.503 1.00 13.69 77 LEU B CA 1
ATOM 1717 C C . LEU B 1 78 ? 13.203 34.632 18.744 1.00 14.67 77 LEU B C 1
ATOM 1718 O O . LEU B 1 78 ? 13.676 34.913 19.842 1.00 15.08 77 LEU B O 1
ATOM 1723 N N . ASN B 1 79 ? 11.913 34.372 18.553 1.00 12.79 78 ASN B N 1
ATOM 1724 C CA . ASN B 1 79 ? 10.935 34.372 19.645 1.00 13.48 78 ASN B CA 1
ATOM 1725 C C . ASN B 1 79 ? 10.398 32.974 19.938 1.00 12.75 78 ASN B C 1
ATOM 1726 O O . ASN B 1 79 ? 10.077 32.663 21.081 1.00 13.49 78 ASN B O 1
ATOM 1731 N N . VAL B 1 80 ? 10.275 32.138 18.909 1.00 11.40 79 VAL B N 1
ATOM 1732 C CA . VAL B 1 80 ? 9.740 30.786 19.055 1.00 11.61 79 VAL B CA 1
ATOM 1733 C C . VAL B 1 80 ? 10.548 29.831 18.193 1.00 10.73 79 VAL B C 1
ATOM 1734 O O . VAL B 1 80 ? 10.940 30.202 17.077 1.00 11.91 79 VAL B O 1
ATOM 1738 N N . ILE B 1 81 ? 10.800 28.624 18.690 1.00 10.00 80 ILE B N 1
ATOM 1739 C CA A ILE B 1 81 ? 11.408 27.589 17.865 0.68 11.24 80 ILE B CA 1
ATOM 1740 C CA B ILE B 1 81 ? 11.415 27.570 17.892 0.32 10.96 80 ILE B CA 1
ATOM 1741 C C . ILE B 1 81 ? 10.400 26.461 17.684 1.00 10.80 80 ILE B C 1
ATOM 1742 O O . ILE B 1 81 ? 9.760 26.026 18.650 1.00 11.56 80 ILE B O 1
ATOM 1751 N N . ILE B 1 82 ? 10.232 26.021 16.437 1.00 9.25 81 ILE B N 1
ATOM 1752 C CA . ILE B 1 82 ? 9.435 24.846 16.098 1.00 9.27 81 ILE B CA 1
ATOM 1753 C C . ILE B 1 82 ? 10.420 23.768 15.670 1.00 9.47 81 ILE B C 1
ATOM 1754 O O . ILE B 1 82 ? 11.183 23.987 14.719 1.00 10.77 81 ILE B O 1
ATOM 1759 N N . ALA B 1 83 ? 10.428 22.633 16.356 1.00 8.90 82 ALA B N 1
ATOM 1760 C CA . ALA B 1 83 ? 11.396 21.578 16.087 1.00 8.98 82 ALA B CA 1
ATOM 1761 C C . ALA B 1 83 ? 10.678 20.276 15.789 1.00 9.51 82 ALA B C 1
ATOM 1762 O O . ALA B 1 83 ? 9.781 19.870 16.545 1.00 9.74 82 ALA B O 1
ATOM 1764 N N . GLY B 1 84 ? 11.074 19.604 14.713 1.00 9.40 83 GLY B N 1
ATOM 1765 C CA . GLY B 1 84 ? 10.452 18.342 14.338 1.00 9.58 83 GLY B CA 1
ATOM 1766 C C . GLY B 1 84 ? 11.464 17.235 14.167 1.00 10.35 83 GLY B C 1
ATOM 1767 O O . GLY B 1 84 ? 12.522 17.450 13.558 1.00 11.64 83 GLY B O 1
ATOM 1768 N N . ALA B 1 85 ? 11.146 16.053 14.682 1.00 9.34 84 ALA B N 1
ATOM 1769 C CA . ALA B 1 85 ? 11.990 14.874 14.486 1.00 9.56 84 ALA B CA 1
ATOM 1770 C C . ALA B 1 85 ? 11.164 13.628 14.763 1.00 9.30 84 ALA B C 1
ATOM 1771 O O . ALA B 1 85 ? 10.087 13.710 15.374 1.00 9.58 84 ALA B O 1
ATOM 1773 N N . GLY B 1 86 ? 11.669 12.476 14.333 1.00 9.66 85 GLY B N 1
ATOM 1774 C CA . GLY B 1 86 ? 10.981 11.210 14.528 1.00 9.91 85 GLY B CA 1
ATOM 1775 C C . GLY B 1 86 ? 11.852 10.127 15.131 1.00 10.48 85 GLY B C 1
ATOM 1776 O O . GLY B 1 86 ? 13.081 10.236 15.220 1.00 11.96 85 GLY B O 1
ATOM 1777 N N . GLY B 1 87 ? 11.198 9.059 15.551 1.00 10.73 86 GLY B N 1
ATOM 1778 C CA . GLY B 1 87 ? 11.864 7.936 16.197 1.00 9.93 86 GLY B CA 1
ATOM 1779 C C . GLY B 1 87 ? 12.204 8.293 17.632 1.00 10.02 86 GLY B C 1
ATOM 1780 O O . GLY B 1 87 ? 11.365 8.848 18.354 1.00 10.85 86 GLY B O 1
ATOM 1781 N N . ALA B 1 88 ? 13.438 8.002 18.048 1.00 10.17 87 ALA B N 1
ATOM 1782 C CA . ALA B 1 88 ? 13.950 8.521 19.313 1.00 9.81 87 ALA B CA 1
ATOM 1783 C C . ALA B 1 88 ? 14.268 9.987 19.072 1.00 10.58 87 ALA B C 1
ATOM 1784 O O . ALA B 1 88 ? 15.395 10.363 18.734 1.00 12.55 87 ALA B O 1
ATOM 1786 N N . ALA B 1 89 ? 13.231 10.809 19.223 1.00 9.76 88 ALA B N 1
ATOM 1787 C CA . ALA B 1 89 ? 13.230 12.195 18.757 1.00 9.98 88 ALA B CA 1
ATOM 1788 C C . ALA B 1 89 ? 13.707 13.116 19.871 1.00 9.59 88 ALA B C 1
ATOM 1789 O O . ALA B 1 89 ? 12.966 13.388 20.821 1.00 12.11 88 ALA B O 1
ATOM 1791 N N . HIS B 1 90 ? 14.952 13.562 19.767 1.00 9.16 89 HIS B N 1
ATOM 1792 C CA . HIS B 1 90 ? 15.606 14.322 20.829 1.00 9.59 89 HIS B CA 1
ATOM 1793 C C . HIS B 1 90 ? 15.800 15.790 20.486 1.00 9.14 89 HIS B C 1
ATOM 1794 O O . HIS B 1 90 ? 16.160 16.589 21.346 1.00 9.88 89 HIS B O 1
ATOM 1801 N N . LEU B 1 91 ? 15.546 16.156 19.230 1.00 9.42 90 LEU B N 1
ATOM 1802 C CA . LEU B 1 91 ? 15.831 17.512 18.780 1.00 9.40 90 LEU B CA 1
ATOM 1803 C C . LEU B 1 91 ? 15.031 18.583 19.554 1.00 9.29 90 LEU B C 1
ATOM 1804 O O . LEU B 1 91 ? 15.625 19.541 20.037 1.00 9.31 90 LEU B O 1
ATOM 1809 N N . PRO B 1 92 ? 13.698 18.432 19.707 1.00 8.39 91 PRO B N 1
ATOM 1810 C CA . PRO B 1 92 ? 12.996 19.494 20.443 1.00 9.56 91 PRO B CA 1
ATOM 1811 C C . PRO B 1 92 ? 13.458 19.631 21.898 1.00 9.36 91 PRO B C 1
ATOM 1812 O O . PRO B 1 92 ? 13.670 20.758 22.372 1.00 9.49 91 PRO B O 1
ATOM 1816 N N . GLY B 1 93 ? 13.629 18.512 22.593 1.00 8.65 92 GLY B N 1
ATOM 1817 C CA . GLY B 1 93 ? 13.978 18.566 24.004 1.00 8.79 92 GLY B CA 1
ATOM 1818 C C . GLY B 1 93 ? 15.361 19.131 24.256 1.00 8.57 92 GLY B C 1
ATOM 1819 O O . GLY B 1 93 ? 15.562 19.905 25.195 1.00 9.54 92 GLY B O 1
ATOM 1820 N N . MET B 1 94 ? 16.322 18.739 23.426 1.00 9.49 93 MET B N 1
ATOM 1821 C CA . MET B 1 94 ? 17.674 19.254 23.598 1.00 9.59 93 MET B CA 1
ATOM 1822 C C . MET B 1 94 ? 17.752 20.728 23.181 1.00 9.96 93 MET B C 1
ATOM 1823 O O . MET B 1 94 ? 18.511 21.498 23.774 1.00 11.31 93 MET B O 1
ATOM 1828 N N . CYS B 1 95 ? 16.961 21.141 22.189 1.00 9.60 94 CYS B N 1
ATOM 1829 C CA A CYS B 1 95 ? 16.864 22.562 21.880 0.80 9.45 94 CYS B CA 1
ATOM 1830 C CA B CYS B 1 95 ? 16.783 22.566 21.892 0.20 10.46 94 CYS B CA 1
ATOM 1831 C C . CYS B 1 95 ? 16.378 23.332 23.120 1.00 9.83 94 CYS B C 1
ATOM 1832 O O . CYS B 1 95 ? 16.995 24.328 23.512 1.00 10.65 94 CYS B O 1
ATOM 1837 N N . ALA B 1 96 ? 15.291 22.863 23.735 1.00 10.09 95 ALA B N 1
ATOM 1838 C CA . ALA B 1 96 ? 14.731 23.493 24.927 1.00 10.38 95 ALA B CA 1
ATOM 1839 C C . ALA B 1 96 ?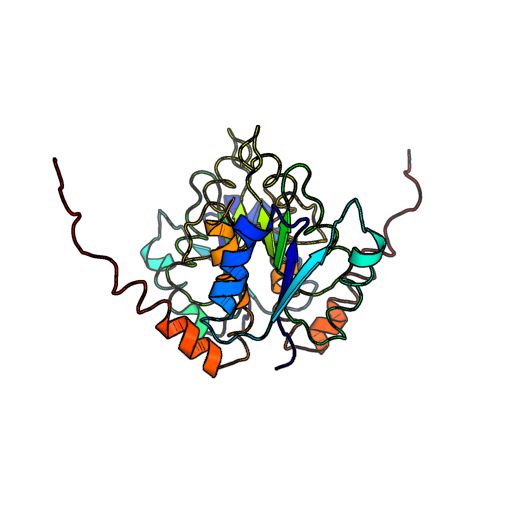 15.731 23.548 26.085 1.00 10.48 95 ALA B C 1
ATOM 1840 O O . ALA B 1 96 ? 15.698 24.472 26.898 1.00 11.93 95 ALA B O 1
ATOM 1842 N N . ALA B 1 97 ? 16.619 22.559 26.165 1.00 9.81 96 ALA B N 1
ATOM 1843 C CA . ALA B 1 97 ? 17.631 22.527 27.213 1.00 11.25 96 ALA B CA 1
ATOM 1844 C C . ALA B 1 97 ? 18.573 23.736 27.130 1.00 11.01 96 ALA B C 1
ATOM 1845 O O . ALA B 1 97 ? 19.073 24.203 28.154 1.00 13.58 96 ALA B O 1
ATOM 1847 N N . TRP B 1 98 ? 18.787 24.245 25.916 1.00 10.81 97 TRP B N 1
ATOM 1848 C CA A TRP B 1 98 ? 19.765 25.303 25.661 0.56 12.90 97 TRP B CA 1
ATOM 1849 C CA B TRP B 1 98 ? 19.757 25.323 25.719 0.44 12.41 97 TRP B CA 1
ATOM 1850 C C . TRP B 1 98 ? 19.165 26.691 25.393 1.00 15.80 97 TRP B C 1
ATOM 1851 O O . TRP B 1 98 ? 19.910 27.659 25.211 1.00 19.39 97 TRP B O 1
ATOM 1872 N N . THR B 1 99 ? 17.844 26.801 25.318 1.00 13.36 98 THR B N 1
ATOM 1873 C CA . THR B 1 99 ? 17.226 28.118 25.107 1.00 13.29 98 THR B CA 1
ATOM 1874 C C . THR B 1 99 ? 16.144 28.393 26.153 1.00 13.49 98 THR B C 1
ATOM 1875 O O . THR B 1 99 ? 15.485 27.467 26.629 1.00 15.09 98 THR B O 1
ATOM 1879 N N . ARG B 1 100 ? 15.915 29.666 26.483 1.00 13.89 99 ARG B N 1
ATOM 1880 C CA . ARG B 1 100 ? 14.821 30.052 27.340 1.00 13.94 99 ARG B CA 1
ATOM 1881 C C . ARG B 1 100 ? 13.570 30.382 26.507 1.00 14.07 99 ARG B C 1
ATOM 1882 O O . ARG B 1 100 ? 12.553 30.649 27.035 1.00 15.16 99 ARG B O 1
ATOM 1890 N N . LEU B 1 101 ? 13.718 30.401 25.194 1.00 11.66 100 LEU B N 1
ATOM 1891 C CA . LEU B 1 101 ? 12.570 30.609 24.304 1.00 12.44 100 LEU B CA 1
ATOM 1892 C C . LEU B 1 101 ? 11.580 29.453 24.372 1.00 11.66 100 LEU B C 1
ATOM 1893 O O . LEU B 1 101 ? 11.970 28.314 24.634 1.00 12.90 100 LEU B O 1
ATOM 1898 N N . PRO B 1 102 ? 10.299 29.720 24.077 1.00 11.33 101 PRO B N 1
ATOM 1899 C CA . PRO B 1 102 ? 9.368 28.592 23.948 1.00 12.49 101 PRO B CA 1
ATOM 1900 C C . PRO B 1 102 ? 9.731 27.692 22.765 1.00 11.44 101 PRO B C 1
ATOM 1901 O O . PRO B 1 102 ? 9.975 28.181 21.649 1.00 12.32 101 PRO B O 1
ATOM 1905 N N . VAL B 1 103 ? 9.768 26.389 23.020 1.00 10.13 102 VAL B N 1
ATOM 1906 C CA . VAL B 1 103 ? 10.040 25.399 21.991 1.00 10.11 102 VAL B CA 1
ATOM 1907 C C . VAL B 1 103 ? 8.799 24.535 21.798 1.00 9.14 102 VAL B C 1
ATOM 1908 O O . VAL B 1 103 ? 8.250 23.968 22.763 1.00 10.08 102 VAL B O 1
ATOM 1912 N N . LEU B 1 104 ? 8.354 24.466 20.547 1.00 9.17 103 LEU B N 1
ATOM 1913 C CA . LEU B 1 104 ? 7.211 23.659 20.135 1.00 9.98 103 LEU B CA 1
ATOM 1914 C C . LEU B 1 104 ? 7.731 22.445 19.384 1.00 10.89 103 LEU B C 1
ATOM 1915 O O . LEU B 1 104 ? 8.622 22.575 18.531 1.00 12.25 103 LEU B O 1
ATOM 1920 N N . GLY B 1 105 ? 7.213 21.265 19.701 1.00 8.45 104 GLY B N 1
ATOM 1921 C CA . GLY B 1 105 ? 7.714 20.030 19.120 1.00 9.48 104 GLY B CA 1
ATOM 1922 C C . GLY B 1 105 ? 6.701 19.342 18.230 1.00 8.19 104 GLY B C 1
ATOM 1923 O O . GLY B 1 105 ? 5.532 19.176 18.614 1.00 9.63 104 GLY B O 1
ATOM 1924 N N . VAL B 1 106 ? 7.158 18.903 17.057 1.00 8.98 105 VAL B N 1
ATOM 1925 C CA . VAL B 1 106 ? 6.337 18.150 16.120 1.00 8.95 105 VAL B CA 1
ATOM 1926 C C . VAL B 1 106 ? 6.869 16.721 16.010 1.00 8.48 105 VAL B C 1
ATOM 1927 O O . VAL B 1 106 ? 7.975 16.503 15.505 1.00 9.53 105 VAL B O 1
ATOM 1931 N N . PRO B 1 107 ? 6.089 15.735 16.464 1.00 8.31 106 PRO B N 1
ATOM 1932 C CA . PRO B 1 107 ? 6.506 14.340 16.271 1.00 8.54 106 PRO B CA 1
ATOM 1933 C C . PRO B 1 107 ? 6.322 13.928 14.812 1.00 8.21 106 PRO B C 1
ATOM 1934 O O . PRO B 1 107 ? 5.195 13.901 14.301 1.00 10.25 106 PRO B O 1
ATOM 1938 N N . VAL B 1 108 ? 7.415 13.611 14.133 1.00 9.24 107 VAL B N 1
ATOM 1939 C CA . VAL B 1 108 ? 7.345 13.172 12.746 1.00 10.10 107 VAL B CA 1
ATOM 1940 C C . VAL B 1 108 ? 6.989 11.696 12.747 1.00 10.74 107 VAL B C 1
ATOM 1941 O O . VAL B 1 108 ? 7.510 10.914 13.549 1.00 11.99 107 VAL B O 1
ATOM 1945 N N . GLU B 1 109 ? 6.070 11.302 11.877 1.00 12.55 108 GLU B N 1
ATOM 1946 C CA . GLU B 1 109 ? 5.619 9.924 11.837 1.00 12.41 108 GLU B CA 1
ATOM 1947 C C . GLU B 1 109 ? 6.775 9.023 11.431 1.00 12.38 108 GLU B C 1
ATOM 1948 O O . GLU B 1 109 ? 7.487 9.289 10.461 1.00 16.63 108 GLU B O 1
ATOM 1954 N N . SER B 1 110 ? 6.967 7.965 12.201 1.00 11.67 109 SER B N 1
ATOM 1955 C CA . SER B 1 110 ? 7.988 6.964 11.932 1.00 12.12 109 SER B CA 1
ATOM 1956 C C . SER B 1 110 ? 7.349 5.768 11.234 1.00 13.23 109 SER B C 1
ATOM 1957 O O . SER B 1 110 ? 6.138 5.545 11.350 1.00 14.18 109 SER B O 1
ATOM 1960 N N . ARG B 1 111 ? 8.159 4.983 10.533 1.00 14.46 110 ARG B N 1
ATOM 1961 C CA . ARG B 1 111 ? 7.639 3.894 9.714 1.00 16.20 110 ARG B CA 1
ATOM 1962 C C . ARG B 1 111 ? 7.009 2.779 10.547 1.00 16.28 110 ARG B C 1
ATOM 1963 O O . ARG B 1 111 ? 5.847 2.418 10.335 1.00 19.45 110 ARG B O 1
ATOM 1971 N N . ALA B 1 112 ? 7.770 2.207 11.474 1.00 15.37 111 ALA B N 1
ATOM 1972 C CA . ALA B 1 112 ? 7.260 1.050 12.212 1.00 15.59 111 ALA B CA 1
ATOM 1973 C C . ALA B 1 112 ? 6.203 1.467 13.224 1.00 14.12 111 ALA B C 1
ATOM 1974 O O . ALA B 1 112 ? 5.084 0.945 13.203 1.00 14.75 111 ALA B O 1
ATOM 1976 N N . LEU B 1 113 ? 6.543 2.408 14.102 1.00 12.50 112 LEU B N 1
ATOM 1977 C CA . LEU B 1 113 ? 5.695 2.701 15.257 1.00 11.48 112 LEU B CA 1
ATOM 1978 C C . LEU B 1 113 ? 4.775 3.914 15.053 1.00 11.27 112 LEU B C 1
ATOM 1979 O O . LEU B 1 113 ? 4.131 4.368 16.007 1.00 12.41 112 LEU B O 1
ATOM 1984 N N . LYS B 1 114 ? 4.687 4.407 13.813 1.00 11.95 113 LYS B N 1
ATOM 1985 C CA . LYS B 1 114 ? 3.644 5.366 13.405 1.00 12.28 113 LYS B CA 1
ATOM 1986 C C . LYS B 1 114 ? 3.728 6.675 14.190 1.00 11.34 113 LYS B C 1
ATOM 1987 O O . LYS B 1 114 ? 2.716 7.356 14.397 1.00 11.78 113 LYS B O 1
ATOM 1993 N N . GLY B 1 115 ? 4.931 7.013 14.642 1.00 10.40 114 GLY B N 1
ATOM 1994 C CA . GLY B 1 115 ? 5.103 8.224 15.418 1.00 9.77 114 GLY B CA 1
ATOM 1995 C C . GLY B 1 115 ? 4.822 8.103 16.904 1.00 9.13 114 GLY B C 1
ATOM 1996 O O . GLY B 1 115 ? 4.908 9.112 17.588 1.00 9.82 114 GLY B O 1
ATOM 1997 N N . MET B 1 116 ? 4.499 6.921 17.417 1.00 9.45 115 MET B N 1
ATOM 1998 C CA A MET B 1 116 ? 4.314 6.793 18.860 0.52 9.53 115 MET B CA 1
ATOM 1999 C CA B MET B 1 116 ? 4.315 6.782 18.857 0.48 9.61 115 MET B CA 1
ATOM 2000 C C . MET B 1 116 ? 5.641 6.941 19.592 1.00 9.10 115 MET B C 1
ATOM 2001 O O . MET B 1 116 ? 5.685 7.526 20.677 1.00 9.58 115 MET B O 1
ATOM 2010 N N . ASP B 1 117 ? 6.716 6.410 19.000 1.00 8.78 116 ASP B N 1
ATOM 2011 C CA . ASP B 1 117 ? 8.052 6.645 19.551 1.00 9.11 116 ASP B CA 1
ATOM 2012 C C . ASP B 1 117 ? 8.376 8.137 19.491 1.00 8.48 116 ASP B C 1
ATOM 2013 O O . ASP B 1 117 ? 8.813 8.714 20.493 1.00 9.15 116 ASP B O 1
ATOM 2018 N N . SER B 1 118 ? 8.092 8.787 18.363 1.00 8.76 117 SER B N 1
ATOM 2019 C CA . SER B 1 118 ? 8.324 10.226 18.230 1.00 8.24 117 SER B CA 1
ATOM 2020 C C . SER B 1 118 ? 7.568 11.013 19.282 1.00 8.18 117 SER B C 1
ATOM 2021 O O . SER B 1 118 ? 8.125 11.888 19.954 1.00 8.33 117 SER B O 1
ATOM 2024 N N . LEU B 1 119 ? 6.291 10.684 19.442 1.00 8.13 118 LEU B N 1
ATOM 2025 C CA . LEU B 1 119 ? 5.443 11.404 20.378 1.00 7.84 118 LEU B CA 1
ATOM 2026 C C . LEU B 1 119 ? 5.938 11.274 21.822 1.00 7.38 118 LEU B C 1
ATOM 2027 O O . LEU B 1 119 ? 6.105 12.284 22.518 1.00 8.70 118 LEU B O 1
ATOM 2032 N N . LEU B 1 120 ? 6.182 10.052 22.287 1.00 8.03 119 LEU B N 1
ATOM 2033 C CA . LEU B 1 120 ? 6.590 9.892 23.677 1.00 8.68 119 LEU B CA 1
ATOM 2034 C C . LEU B 1 120 ? 7.970 10.499 23.939 1.00 9.11 119 LEU B C 1
ATOM 2035 O O . LEU B 1 120 ? 8.207 11.046 25.025 1.00 10.34 119 LEU B O 1
ATOM 2040 N N . SER B 1 121 ? 8.863 10.439 22.954 1.00 8.71 120 SER B N 1
ATOM 2041 C CA A SER B 1 121 ? 10.209 11.023 23.023 0.63 9.39 120 SER B CA 1
ATOM 2042 C CA B SER B 1 121 ? 10.193 10.992 23.169 0.37 8.44 120 SER B CA 1
ATOM 2043 C C . SER B 1 121 ? 10.188 12.526 23.171 1.00 9.48 120 SER B C 1
ATOM 2044 O O . SER B 1 121 ? 11.142 13.129 23.671 1.00 10.16 120 SER B O 1
ATOM 2049 N N . ILE B 1 122 ? 9.125 13.145 22.668 1.00 8.68 121 ILE B N 1
ATOM 2050 C CA . ILE B 1 122 ? 9.028 14.603 22.677 1.00 8.85 121 ILE B CA 1
ATOM 2051 C C . ILE B 1 122 ? 8.163 15.113 23.834 1.00 8.49 121 ILE B C 1
ATOM 2052 O O . ILE B 1 122 ? 8.554 16.044 24.538 1.00 9.59 121 ILE B O 1
ATOM 2057 N N . VAL B 1 123 ? 6.991 14.520 24.060 1.00 8.13 122 VAL B N 1
ATOM 2058 C CA . VAL B 1 123 ? 6.058 15.117 25.003 1.00 8.28 122 VAL B CA 1
ATOM 2059 C C . VAL B 1 123 ? 6.430 14.824 26.463 1.00 7.43 122 VAL B C 1
ATOM 2060 O O . VAL B 1 123 ? 6.123 15.642 27.339 1.00 9.06 122 VAL B O 1
ATOM 2064 N N . GLN B 1 124 ? 7.095 13.702 26.745 1.00 7.99 123 GLN B N 1
ATOM 2065 C CA . GLN B 1 124 ? 7.276 13.258 28.133 1.00 8.89 123 GLN B CA 1
ATOM 2066 C C . GLN B 1 124 ? 8.489 13.898 28.835 1.00 9.48 123 GLN B C 1
ATOM 2067 O O . GLN B 1 124 ? 9.181 13.252 29.618 1.00 10.74 123 GLN B O 1
ATOM 2073 N N . MET B 1 125 ? 8.728 15.174 28.548 1.00 9.52 124 MET B N 1
ATOM 2074 C CA . MET B 1 125 ? 9.795 15.919 29.212 1.00 9.42 124 MET B CA 1
ATOM 2075 C C . MET B 1 125 ? 9.575 15.999 30.715 1.00 10.82 124 MET B C 1
ATOM 2076 O O . MET B 1 125 ? 8.509 16.411 31.173 1.00 10.55 124 MET B O 1
ATOM 2081 N N . PRO B 1 126 ? 10.588 15.612 31.504 1.00 11.50 125 PRO B N 1
ATOM 2082 C CA . PRO B 1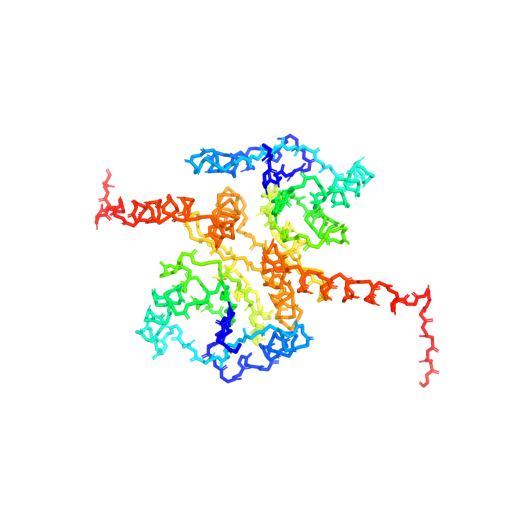 126 ? 10.486 15.830 32.953 1.00 12.68 125 PRO B CA 1
ATOM 2083 C C . PRO B 1 126 ? 10.367 17.309 33.317 1.00 12.83 125 PRO B C 1
ATOM 2084 O O . PRO B 1 126 ? 10.760 18.189 32.543 1.00 12.94 125 PRO B O 1
ATOM 2088 N N . GLY B 1 127 ? 9.819 17.578 34.495 1.00 14.02 126 GLY B N 1
ATOM 2089 C CA . GLY B 1 127 ? 9.611 18.941 34.948 1.00 13.62 126 GLY B CA 1
ATOM 2090 C C . GLY B 1 127 ? 10.899 19.734 34.921 1.00 13.83 126 GLY B C 1
ATOM 2091 O O . GLY B 1 127 ? 11.946 19.251 35.364 1.00 15.71 126 GLY B O 1
ATOM 2092 N N . GLY B 1 128 ? 10.813 20.953 34.401 1.00 13.21 127 GLY B N 1
ATOM 2093 C CA . GLY B 1 128 ? 11.934 21.876 34.399 1.00 13.60 127 GLY B CA 1
ATOM 2094 C C . GLY B 1 128 ? 12.293 22.394 33.021 1.00 12.01 127 GLY B C 1
ATOM 2095 O O . GLY B 1 128 ? 12.772 23.525 32.889 1.00 13.39 127 GLY B O 1
ATOM 2096 N N . VAL B 1 129 ? 12.075 21.576 31.994 1.00 11.60 128 VAL B N 1
ATOM 2097 C CA . VAL B 1 129 ? 12.414 21.944 30.623 1.00 11.88 128 VAL B CA 1
ATOM 2098 C C . VAL B 1 129 ? 11.256 21.549 29.710 1.00 10.92 128 VAL B C 1
ATOM 2099 O O . VAL B 1 129 ? 11.101 20.381 29.360 1.00 11.83 128 VAL B O 1
ATOM 2103 N N . PRO B 1 130 ? 10.404 22.515 29.327 1.00 9.88 129 PRO B N 1
ATOM 2104 C CA A PRO B 1 130 ? 9.188 22.215 28.553 0.62 10.70 129 PRO B CA 1
ATOM 2105 C CA B PRO B 1 130 ? 9.200 22.159 28.568 0.38 10.03 129 PRO B CA 1
ATOM 2106 C C . PRO B 1 130 ? 9.392 22.073 27.056 1.00 9.84 129 PRO B C 1
ATOM 2107 O O . PRO B 1 130 ? 10.249 22.747 26.502 1.00 10.88 129 PRO B O 1
ATOM 2114 N N . VAL B 1 131 ? 8.577 21.237 26.426 1.00 8.76 130 VAL B N 1
ATOM 2115 C CA . VAL B 1 131 ? 8.364 21.297 24.981 1.00 9.94 130 VAL B CA 1
ATOM 2116 C C . VAL B 1 131 ? 6.854 21.229 24.766 1.00 9.83 130 VAL B C 1
ATOM 2117 O O . VAL B 1 131 ? 6.203 20.266 25.177 1.00 9.55 130 VAL B O 1
ATOM 2121 N N . GLY B 1 132 ? 6.282 22.260 24.143 1.00 8.62 131 GLY B N 1
ATOM 2122 C CA . GLY B 1 132 ? 4.861 22.229 23.816 1.00 9.21 131 GLY B CA 1
ATOM 2123 C C . GLY B 1 132 ? 4.652 21.366 22.592 1.00 8.55 131 GLY B C 1
ATOM 2124 O O . GLY B 1 132 ? 5.095 21.733 21.507 1.00 9.49 131 GLY B O 1
ATOM 2125 N N . THR B 1 133 ? 3.997 20.223 22.755 1.00 8.48 132 THR B N 1
ATOM 2126 C CA . THR B 1 133 ? 3.971 19.199 21.710 1.00 8.36 132 THR B CA 1
ATOM 2127 C C . THR B 1 133 ? 2.649 19.213 20.947 1.00 8.18 132 THR B C 1
ATOM 2128 O O . THR B 1 133 ? 1.571 19.383 21.531 1.00 8.95 132 THR B O 1
ATOM 2132 N N . LEU B 1 134 ? 2.750 19.057 19.626 1.00 8.25 133 LEU B N 1
ATOM 2133 C CA . LEU B 1 134 ? 1.586 19.017 18.743 1.00 8.55 133 LEU B CA 1
ATOM 2134 C C . LEU B 1 134 ? 1.379 17.591 18.221 1.00 8.06 133 LEU B C 1
ATOM 2135 O O . LEU B 1 134 ? 2.159 16.691 18.549 1.00 8.94 133 LEU B O 1
ATOM 2140 N N . ALA B 1 135 ? 0.341 17.396 17.411 1.00 8.46 134 ALA B N 1
ATOM 2141 C CA . ALA B 1 135 ? -0.042 16.073 16.921 1.00 8.25 134 ALA B CA 1
ATOM 2142 C C . ALA B 1 135 ? 1.049 15.430 16.072 1.00 7.51 134 ALA B C 1
ATOM 2143 O O . ALA B 1 135 ? 1.864 16.120 15.439 1.00 8.91 134 ALA B O 1
ATOM 2145 N N . ILE B 1 136 ? 1.031 14.104 16.003 1.00 9.13 135 ILE B N 1
ATOM 2146 C CA . ILE B 1 136 ? 1.895 13.397 15.053 1.00 9.42 135 ILE B CA 1
ATOM 2147 C C . ILE B 1 136 ? 1.627 13.851 13.612 1.00 9.17 135 ILE B C 1
ATOM 2148 O O . ILE B 1 136 ? 0.478 13.897 13.176 1.00 10.70 135 ILE B O 1
ATOM 2153 N N . GLY B 1 137 ? 2.691 14.162 12.875 1.00 9.76 136 GLY B N 1
ATOM 2154 C CA . GLY B 1 137 ? 2.584 14.381 11.441 1.00 10.42 136 GLY B CA 1
ATOM 2155 C C . GLY B 1 137 ? 2.213 15.782 10.997 1.00 9.09 136 GLY B C 1
ATOM 2156 O O . GLY B 1 137 ? 2.411 16.765 11.723 1.00 8.99 136 GLY B O 1
ATOM 2157 N N . ALA B 1 138 ? 1.679 15.869 9.782 1.00 10.85 137 ALA B N 1
ATOM 2158 C CA . ALA B 1 138 ? 1.387 17.154 9.144 1.00 11.79 137 ALA B CA 1
ATOM 2159 C C . ALA B 1 138 ? 0.436 18.036 9.953 1.00 11.70 137 ALA B C 1
ATOM 2160 O O . ALA B 1 138 ? 0.599 19.255 9.977 1.00 11.46 137 ALA B O 1
ATOM 2162 N N . SER B 1 139 ? -0.546 17.425 10.621 1.00 11.37 138 SER B N 1
ATOM 2163 C CA . SER B 1 139 ? -1.460 18.174 11.485 1.00 11.73 138 SER B CA 1
ATOM 2164 C C . SER B 1 139 ? -0.684 18.940 12.555 1.00 9.87 138 SER B C 1
ATOM 2165 O O . SER B 1 139 ? -0.981 20.102 12.865 1.00 10.88 138 SER B O 1
ATOM 2168 N N . GLY B 1 140 ? 0.310 18.277 13.143 1.00 9.46 139 GLY B N 1
ATOM 2169 C CA . GLY B 1 140 ? 1.115 18.905 14.175 1.00 9.09 139 GLY B CA 1
ATOM 2170 C C . GLY B 1 140 ? 2.004 20.014 13.637 1.00 9.46 139 GLY B C 1
ATOM 2171 O O . GLY B 1 140 ? 2.209 21.027 14.307 1.00 9.62 139 GLY B O 1
ATOM 2172 N N . ALA B 1 141 ? 2.550 19.833 12.437 1.00 9.53 140 ALA B N 1
ATOM 2173 C CA . ALA B 1 141 ? 3.359 20.892 11.835 1.00 9.28 140 ALA B CA 1
ATOM 2174 C C . ALA B 1 141 ? 2.513 22.141 11.567 1.00 10.69 140 ALA B C 1
ATOM 2175 O O . ALA B 1 141 ? 2.931 23.258 11.879 1.00 10.93 140 ALA B O 1
ATOM 2177 N N . LYS B 1 142 ? 1.316 21.953 11.017 1.00 10.31 141 LYS B N 1
ATOM 2178 C CA . LYS B 1 142 ? 0.401 23.081 10.785 1.00 11.01 141 LYS B CA 1
ATOM 2179 C C . LYS B 1 142 ? 0.064 23.764 12.122 1.00 11.16 141 LYS B C 1
ATOM 2180 O O . LYS B 1 142 ? 0.119 24.997 12.261 1.00 11.11 141 LYS B O 1
ATOM 2186 N N . ASN B 1 143 ? -0.259 22.957 13.128 1.00 9.98 142 ASN B N 1
ATOM 2187 C CA . ASN B 1 143 ? -0.632 23.538 14.403 1.00 9.29 142 ASN B CA 1
ATOM 2188 C C . ASN B 1 143 ? 0.540 24.157 15.153 1.00 11.04 142 ASN B C 1
ATOM 2189 O O . ASN B 1 143 ? 0.329 25.075 15.936 1.00 10.11 142 ASN B O 1
ATOM 2194 N N . ALA B 1 144 ? 1.768 23.691 14.926 1.00 9.93 143 ALA B N 1
ATOM 2195 C CA . ALA B 1 144 ? 2.915 24.353 15.546 1.00 9.78 143 ALA B CA 1
ATOM 2196 C C . ALA B 1 144 ? 3.060 25.774 15.001 1.00 11.20 143 ALA B C 1
ATOM 2197 O O . ALA B 1 144 ? 3.345 26.709 15.747 1.00 11.62 143 ALA B O 1
ATOM 2199 N N . ALA B 1 145 ? 2.849 25.932 13.699 1.00 10.25 144 ALA B N 1
ATOM 2200 C CA . ALA B 1 145 ? 2.877 27.257 13.090 1.00 10.56 144 ALA B CA 1
ATOM 2201 C C . ALA B 1 145 ? 1.761 28.131 13.662 1.00 11.00 144 ALA B C 1
ATOM 2202 O O . ALA B 1 145 ? 1.998 29.300 13.996 1.00 11.59 144 ALA B O 1
ATOM 2204 N N . LEU B 1 146 ? 0.561 27.575 13.806 1.00 10.00 145 LEU B N 1
ATOM 2205 C CA . LEU B 1 146 ? -0.557 28.351 14.354 1.00 10.65 145 LEU B CA 1
ATOM 2206 C C . LEU B 1 146 ? -0.333 28.710 15.826 1.00 10.91 145 LEU B C 1
ATOM 2207 O O . LEU B 1 146 ? -0.691 29.805 16.250 1.00 11.52 145 LEU B O 1
ATOM 2212 N N . LEU B 1 147 ? 0.254 27.806 16.607 1.00 10.57 146 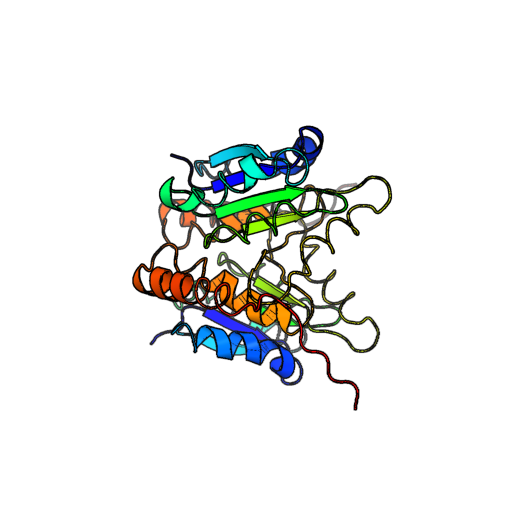LEU B N 1
ATOM 2213 C CA . LEU B 1 147 ? 0.533 28.099 18.009 1.00 10.27 146 LEU B CA 1
ATOM 2214 C C . LEU B 1 147 ? 1.620 29.171 18.116 1.00 11.02 146 LEU B C 1
ATOM 2215 O O . LEU B 1 147 ? 1.515 30.089 18.935 1.00 10.66 146 LEU B O 1
ATOM 2220 N N . ALA B 1 148 ? 2.649 29.071 17.280 1.00 9.91 147 ALA B N 1
ATOM 2221 C CA . ALA B 1 148 ? 3.654 30.130 17.217 1.00 10.78 147 ALA B CA 1
ATOM 2222 C C . ALA B 1 148 ? 3.013 31.474 16.870 1.00 11.34 147 ALA B C 1
ATOM 2223 O O . ALA B 1 148 ? 3.328 32.503 17.483 1.00 12.16 147 ALA B O 1
ATOM 2225 N N . ALA B 1 149 ? 2.094 31.466 15.908 1.00 11.86 148 ALA B N 1
ATOM 2226 C CA . ALA B 1 149 ? 1.397 32.692 15.530 1.00 12.67 148 ALA B CA 1
ATOM 2227 C C . ALA B 1 149 ? 0.598 33.250 16.708 1.00 12.02 148 ALA B C 1
ATOM 2228 O O . ALA B 1 149 ? 0.580 34.469 16.923 1.00 13.19 148 ALA B O 1
ATOM 2230 N N . SER B 1 150 ? -0.060 32.377 17.467 1.00 11.97 149 SER B N 1
ATOM 2231 C CA A SER B 1 150 ? -0.853 32.866 18.593 0.44 13.47 149 SER B CA 1
ATOM 2232 C CA B SER B 1 150 ? -0.840 32.782 18.643 0.56 12.72 149 SER B CA 1
ATOM 2233 C C . SER B 1 150 ? 0.031 33.463 19.688 1.00 12.64 149 SER B C 1
ATOM 2234 O O . SER B 1 150 ? -0.384 34.411 20.349 1.00 12.87 149 SER B O 1
ATOM 2239 N N . ILE B 1 151 ? 1.241 32.933 19.857 1.00 12.70 150 ILE B N 1
ATOM 2240 C CA . ILE B 1 151 ? 2.208 33.501 20.791 1.00 12.76 150 ILE B CA 1
ATOM 2241 C C . ILE B 1 151 ? 2.647 34.894 20.323 1.00 13.03 150 ILE B C 1
ATOM 2242 O O . ILE B 1 151 ? 2.621 35.863 21.089 1.00 13.84 150 ILE B O 1
ATOM 2247 N N . LEU B 1 152 ? 3.027 35.000 19.055 1.00 12.73 151 LEU B N 1
ATOM 2248 C CA . LEU B 1 152 ? 3.485 36.269 18.498 1.00 14.01 151 LEU B CA 1
ATOM 2249 C C . LEU B 1 152 ? 2.375 37.317 18.447 1.00 14.38 151 LEU B C 1
ATOM 2250 O O . LEU B 1 152 ? 2.634 38.507 18.583 1.00 16.67 151 LEU B O 1
ATOM 2255 N N . ALA B 1 153 ? 1.137 36.863 18.269 1.00 13.85 152 ALA B N 1
ATOM 2256 C CA . ALA B 1 153 ? 0.000 37.765 18.155 1.00 13.27 152 ALA B CA 1
ATOM 2257 C C . ALA B 1 153 ? -0.300 38.508 19.456 1.00 16.29 152 ALA B C 1
ATOM 2258 O O . ALA B 1 153 ? -0.986 39.535 19.435 1.00 17.50 152 ALA B O 1
ATOM 2260 N N . LEU B 1 154 ? 0.219 37.996 20.575 1.00 15.27 153 LEU B N 1
ATOM 2261 C CA . LEU B 1 154 ? 0.038 38.648 21.872 1.00 17.11 153 LEU B CA 1
ATOM 2262 C C . LEU B 1 154 ? 0.638 40.039 21.883 1.00 19.71 153 LEU B C 1
ATOM 2263 O O . LEU B 1 154 ? 0.190 40.898 22.630 1.00 23.02 153 LEU B O 1
ATOM 2268 N N . TYR B 1 155 ? 1.657 40.258 21.058 1.00 19.86 154 TYR B N 1
ATOM 2269 C CA A TYR B 1 155 ? 2.392 41.523 21.046 0.59 24.05 154 TYR B CA 1
ATOM 2270 C CA B TYR B 1 155 ? 2.335 41.545 21.041 0.41 23.47 154 TYR B CA 1
ATOM 2271 C C A TYR B 1 155 ? 2.318 42.252 19.701 0.59 22.95 154 TYR B C 1
ATOM 2272 C C B TYR B 1 155 ? 2.571 42.005 19.608 0.41 19.91 154 TYR B C 1
ATOM 2273 O O A TYR B 1 155 ? 2.867 43.338 19.546 0.59 22.41 154 TYR B O 1
ATOM 2274 O O B TYR B 1 155 ? 3.566 42.667 19.307 0.41 22.29 154 TYR B O 1
ATOM 2291 N N . ASN B 1 156 ? 1.629 41.656 18.736 1.00 22.41 155 ASN B N 1
ATOM 2292 C CA . ASN B 1 156 ? 1.599 42.165 17.368 1.00 21.08 155 ASN B CA 1
ATOM 2293 C C . ASN B 1 156 ? 0.157 42.253 16.874 1.00 23.39 155 ASN B C 1
ATOM 2294 O O . ASN B 1 156 ? -0.388 41.270 16.390 1.00 20.13 155 ASN B O 1
ATOM 2299 N 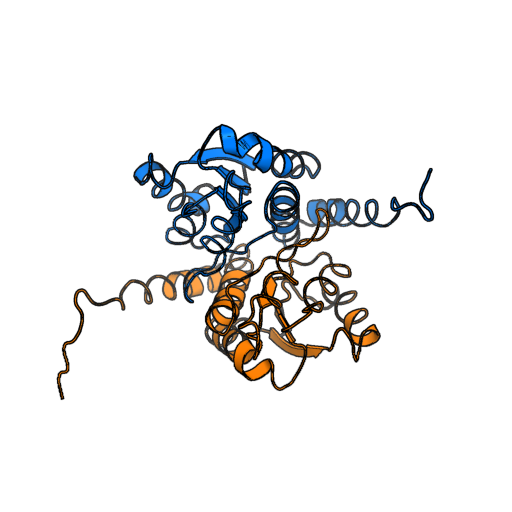N . PRO B 1 157 ? -0.465 43.435 16.986 1.00 22.12 156 PRO B N 1
ATOM 2300 C CA . PRO B 1 157 ? -1.881 43.615 16.634 1.00 23.41 156 PRO B CA 1
ATOM 2301 C C . PRO B 1 157 ? -2.219 43.283 15.179 1.00 21.95 156 PRO B C 1
ATOM 2302 O O . PRO B 1 157 ? -3.299 42.737 14.917 1.00 23.03 156 PRO B O 1
ATOM 2306 N N . ALA B 1 158 ? -1.324 43.606 14.249 1.00 22.72 157 ALA B N 1
ATOM 2307 C CA . ALA B 1 158 ? -1.562 43.289 12.840 1.00 22.83 157 ALA B CA 1
ATOM 2308 C C . ALA B 1 158 ? -1.635 41.772 12.639 1.00 17.50 157 ALA B C 1
ATOM 2309 O O . ALA B 1 158 ? -2.518 41.263 11.946 1.00 20.65 157 ALA B O 1
ATOM 2311 N N . LEU B 1 159 ? -0.710 41.051 13.259 1.00 18.32 158 LEU B N 1
ATOM 2312 C CA . LEU B 1 159 ? -0.733 39.596 13.193 1.00 16.69 158 LEU B CA 1
ATOM 2313 C C . LEU B 1 159 ? -1.962 39.031 13.906 1.00 16.20 158 LEU B C 1
ATOM 2314 O O . LEU B 1 159 ? -2.582 38.074 13.426 1.00 16.95 158 LEU B O 1
ATOM 2319 N N . ALA B 1 160 ? -2.330 39.626 15.038 1.00 16.73 159 ALA B N 1
ATOM 2320 C CA . ALA B 1 160 ? -3.530 39.183 15.743 1.00 18.99 159 ALA B CA 1
ATOM 2321 C C . ALA B 1 160 ? -4.759 39.275 14.827 1.00 16.03 159 ALA B C 1
ATOM 2322 O O . ALA B 1 160 ? -5.582 38.358 14.798 1.00 17.52 159 ALA B O 1
ATOM 2324 N N . ALA B 1 161 ? -4.866 40.365 14.069 1.00 18.63 160 ALA B N 1
ATOM 2325 C CA . ALA B 1 161 ? -5.952 40.516 13.101 1.00 19.01 160 ALA B CA 1
ATOM 2326 C C . ALA B 1 161 ? -5.896 39.458 11.995 1.00 19.24 160 ALA B C 1
ATOM 2327 O O . ALA B 1 161 ? -6.926 38.891 11.630 1.00 20.92 160 ALA B O 1
ATOM 2329 N N . ARG B 1 162 ? -4.704 39.174 11.471 1.00 18.96 161 ARG B N 1
ATOM 2330 C CA . ARG B 1 162 ? -4.569 38.132 10.449 1.00 18.75 161 ARG B CA 1
ATOM 2331 C C . ARG B 1 162 ? -4.962 36.759 10.993 1.00 16.14 161 ARG B C 1
ATOM 2332 O O . ARG B 1 162 ? -5.598 35.963 10.292 1.00 17.62 161 ARG B O 1
ATOM 2340 N N . LEU B 1 163 ? -4.588 36.481 12.239 1.00 15.67 162 LEU B N 1
ATOM 2341 C CA . LEU B 1 163 ? -4.925 35.207 12.862 1.00 15.94 162 LEU B CA 1
ATOM 2342 C C . LEU B 1 163 ? -6.437 35.093 13.090 1.00 16.95 162 LEU B C 1
ATOM 2343 O O . LEU B 1 163 ? -7.027 34.026 12.864 1.00 16.91 162 LEU B O 1
ATOM 2348 N N . GLU B 1 164 ? -7.072 36.171 13.511 1.00 19.53 163 GLU B N 1
ATOM 2349 C CA . GLU B 1 164 ? -8.512 36.195 13.699 1.00 19.47 163 GLU B CA 1
ATOM 2350 C C . GLU B 1 164 ? -9.256 35.991 12.363 1.00 22.07 163 GLU B C 1
ATOM 2351 O O . GLU B 1 164 ? -10.216 35.262 12.299 1.00 19.22 163 GLU B O 1
ATOM 2357 N N . THR B 1 165 ? -8.751 36.612 11.310 1.00 18.90 164 THR B N 1
ATOM 2358 C CA . THR B 1 165 ? -9.303 36.412 9.971 1.00 20.92 164 THR B CA 1
ATOM 2359 C C . THR B 1 165 ? -9.163 34.945 9.549 1.00 18.15 164 THR B C 1
ATOM 2360 O O . THR B 1 165 ? -10.114 34.345 9.036 1.00 19.22 164 THR B O 1
ATOM 2364 N N . PHE B 1 166 ? -7.990 34.362 9.779 1.00 17.43 165 PHE B N 1
ATOM 2365 C CA . PHE B 1 166 ? -7.759 32.953 9.471 1.00 17.04 165 PHE B CA 1
ATOM 2366 C C . PHE B 1 166 ? -8.788 32.053 10.163 1.00 15.64 165 PHE B C 1
ATOM 2367 O O . PHE B 1 166 ? -9.385 31.178 9.526 1.00 16.14 165 PHE B O 1
ATOM 2375 N N . ARG B 1 167 ? -8.978 32.258 11.464 1.00 15.22 166 ARG B N 1
ATOM 2376 C CA A ARG B 1 167 ? -9.903 31.430 12.231 0.54 15.02 166 ARG B CA 1
ATOM 2377 C CA B ARG B 1 167 ? -9.912 31.456 12.248 0.46 15.54 166 ARG B CA 1
ATOM 2378 C C . ARG B 1 167 ? -11.350 31.638 11.770 1.00 16.88 166 ARG B C 1
ATOM 2379 O O . ARG B 1 167 ? -12.120 30.675 11.666 1.00 16.77 166 ARG B O 1
ATOM 2394 N N . ALA B 1 168 ? -11.719 32.879 11.466 1.00 15.33 167 ALA B N 1
ATOM 2395 C CA . ALA B 1 168 ? -13.063 33.175 10.979 1.00 15.69 167 ALA B CA 1
ATOM 2396 C C . ALA B 1 168 ? -13.345 32.491 9.640 1.00 18.99 167 ALA B C 1
ATOM 2397 O O . ALA B 1 168 ? -14.430 31.952 9.435 1.00 18.63 167 ALA B O 1
ATOM 2399 N N . LEU B 1 169 ? -12.378 32.520 8.729 1.00 17.61 168 LEU B N 1
ATOM 2400 C CA A LEU B 1 169 ? -12.568 31.900 7.422 0.50 18.07 168 LEU B CA 1
ATOM 2401 C CA B LEU B 1 169 ? -12.554 31.897 7.420 0.50 18.06 168 LEU B CA 1
ATOM 2402 C C . LEU B 1 169 ? -12.634 30.381 7.562 1.00 15.11 168 LEU B C 1
ATOM 2403 O O . LEU B 1 169 ? -13.431 29.717 6.890 1.00 16.92 168 LEU B O 1
ATOM 2412 N N . GLN B 1 170 ? -11.801 29.835 8.433 1.00 15.14 169 GLN B N 1
ATOM 2413 C CA . GLN B 1 170 ? -11.817 28.412 8.705 1.00 13.76 169 GLN B CA 1
ATOM 2414 C C . GLN B 1 170 ? -13.205 27.960 9.179 1.00 14.44 169 GLN B C 1
ATOM 2415 O O . GLN B 1 170 ? -13.769 26.985 8.682 1.00 15.95 169 GLN B O 1
ATOM 2421 N N . THR B 1 171 ? -13.770 28.704 10.115 1.00 14.21 170 THR B N 1
ATOM 2422 C CA . THR B 1 171 ? -15.113 28.431 10.606 1.00 15.27 170 THR B CA 1
ATOM 2423 C C . THR B 1 171 ? -16.167 28.570 9.500 1.00 16.22 170 THR B C 1
ATOM 2424 O O . THR B 1 171 ? -17.042 27.706 9.355 1.00 16.90 170 THR B O 1
ATOM 2428 N N . ALA B 1 172 ? -16.077 29.639 8.710 1.00 15.14 171 ALA B N 1
ATOM 2429 C CA . ALA B 1 172 ? -17.053 29.905 7.658 1.00 16.35 171 ALA B CA 1
ATOM 2430 C C . ALA B 1 172 ? -16.990 28.892 6.510 1.00 18.40 171 ALA B C 1
ATOM 2431 O O . ALA B 1 172 ? -17.952 28.750 5.754 1.00 20.85 171 ALA B O 1
ATOM 2433 N N . SER B 1 173 ? -15.867 28.195 6.378 1.00 15.90 172 SER B N 1
ATOM 2434 C CA A SER B 1 173 ? -15.689 27.273 5.261 0.58 16.59 172 SER B CA 1
ATOM 2435 C CA B SER B 1 173 ? -15.647 27.259 5.276 0.42 17.09 172 SER B CA 1
ATOM 2436 C C . SER B 1 173 ? -16.190 25.858 5.549 1.00 14.39 172 SER B C 1
ATOM 2437 O O . SER B 1 173 ? -16.141 24.988 4.674 1.00 16.91 172 SER B O 1
ATOM 2442 N N . VAL B 1 174 ? -16.673 25.614 6.766 1.00 13.60 173 VAL B N 1
ATOM 2443 C CA . VAL B 1 174 ? -17.233 24.306 7.093 1.00 13.15 173 VAL B CA 1
ATOM 2444 C C . VAL B 1 174 ? -18.664 24.214 6.563 1.00 14.43 173 VAL B C 1
ATOM 2445 O O . VAL B 1 174 ? -19.512 25.009 6.948 1.00 13.99 173 VAL B O 1
ATOM 2449 N N . PRO B 1 175 ? -18.941 23.263 5.646 1.00 13.27 174 PRO B N 1
ATOM 2450 C CA . PRO B 1 175 ? -20.297 23.150 5.113 1.00 15.89 174 PRO B CA 1
ATOM 2451 C C . PRO B 1 175 ? -21.252 22.586 6.152 1.00 13.12 174 PRO B C 1
ATOM 2452 O O . PRO B 1 175 ? -20.810 22.061 7.179 1.00 13.80 174 PRO B O 1
ATOM 2456 N N . ASN B 1 176 ? -22.542 22.668 5.872 1.00 13.19 175 ASN B N 1
ATOM 2457 C CA . ASN B 1 176 ? -23.546 22.118 6.764 1.00 13.95 175 ASN B CA 1
ATOM 2458 C C . ASN B 1 176 ? -23.770 20.621 6.573 1.00 13.86 175 ASN B C 1
ATOM 2459 O O . ASN B 1 176 ? -24.239 19.949 7.482 1.00 13.94 175 ASN B O 1
ATOM 2464 N N . SER B 1 177 ? -23.464 20.101 5.394 1.00 14.74 176 SER B N 1
ATOM 2465 C CA . SER B 1 177 ? -23.720 18.688 5.152 1.00 14.57 176 SER B CA 1
ATOM 2466 C C . SER B 1 177 ? -22.711 18.125 4.163 1.00 12.33 176 SER B C 1
ATOM 2467 O O . SER B 1 177 ? -22.070 18.868 3.414 1.00 12.90 176 SER B O 1
ATOM 2470 N N . PRO B 1 178 ? -22.535 16.796 4.193 1.00 12.71 177 PRO B N 1
ATOM 2471 C CA . PRO B 1 178 ? -21.517 16.150 3.365 1.00 12.72 177 PRO B CA 1
ATOM 2472 C C . PRO B 1 178 ? -22.025 15.868 1.961 1.00 12.98 177 PRO B C 1
ATOM 2473 O O . PRO B 1 178 ? -23.229 15.925 1.680 1.00 14.98 177 PRO B O 1
ATOM 2477 N N . ILE B 1 179 ? -21.082 15.541 1.086 1.00 12.54 178 ILE B N 1
ATOM 2478 C CA . ILE B 1 179 ? -21.358 15.228 -0.307 1.00 13.03 178 ILE B CA 1
ATOM 2479 C C . ILE B 1 179 ? -21.355 13.718 -0.529 1.00 13.75 178 ILE B C 1
ATOM 2480 O O . ILE B 1 179 ? -20.404 13.038 -0.137 1.00 13.91 178 ILE B O 1
ATOM 2485 N N . THR B 1 180 ? -22.409 13.186 -1.153 1.00 14.30 179 THR B N 1
ATOM 2486 C CA . THR B 1 180 ? -22.486 11.765 -1.493 1.00 16.43 179 THR B CA 1
ATOM 2487 C C . THR B 1 180 ? -22.037 11.517 -2.931 1.00 17.31 179 THR B C 1
ATOM 2488 O O . THR B 1 180 ? -22.605 12.095 -3.861 1.00 17.86 179 THR B O 1
ATOM 2492 N N . GLU B 1 181 ? -21.041 10.648 -3.123 1.00 18.81 180 GLU B N 1
ATOM 2493 C CA . GLU B 1 181 ? -20.548 10.309 -4.464 1.00 20.81 180 GLU B CA 1
ATOM 2494 C C . GLU B 1 181 ? -20.316 8.813 -4.633 1.00 24.28 180 GLU B C 1
ATOM 2495 O O . GLU B 1 181 ? -19.206 8.315 -4.428 1.00 31.48 180 GLU B O 1
ATOM 2501 N N . ASP B 1 182 ? -21.367 8.103 -5.028 1.00 24.77 181 ASP B N 1
ATOM 2502 C CA . ASP B 1 182 ? -21.295 6.674 -5.280 1.00 27.97 181 ASP B CA 1
ATOM 2503 C C . ASP B 1 182 ? -21.059 6.480 -6.768 1.00 30.26 181 ASP B C 1
ATOM 2504 O O . ASP B 1 182 ? -21.982 6.636 -7.567 1.00 32.63 181 ASP B O 1
ATOM 2509 N N . LYS B 1 183 ? -19.822 6.161 -7.139 1.00 32.41 182 LYS B N 1
ATOM 2510 C CA . LYS B 1 183 ? -19.447 6.078 -8.551 1.00 35.13 182 LYS B CA 1
ATOM 2511 C C . LYS B 1 183 ? -18.650 4.825 -8.868 1.00 39.81 182 LYS B C 1
ATOM 2512 O O . LYS B 1 183 ? -18.364 3.994 -8.008 1.00 40.72 182 LYS B O 1
#

CATH classification: 3.40.50.1970

Nearest PDB structures (foldseek):
  4ycj-assembly1_A  TM=1.006E+00  e=2.626E-32  Acetobacter aceti 1023
  5ctj-assembly1_A  TM=1.006E+00  e=2.465E-32  Acetobacter aceti 1023
  5clh-assembly1_A  TM=1.005E+00  e=2.982E-32  Acetobacter aceti 1023
  5bor-assembly1_A  TM=1.006E+00  e=3.178E-32  Acetobacter aceti 1023
  4zc8-assembly1_A  TM=1.006E+00  e=3.387E-32  Acetobacter aceti 1023